Protein AF-A0A3C0DLT0-F1 (afdb_monomer_lite)

Secondary structure (DSSP, 8-state):
-TTTTTTT-HHHHHHS-SEEEEEESSHHHHHHHHHHHHHHHHHTT---S-TTSTT-EEEEEESTT----GGGS-TTSEEEEEEEHHHHHHHHTT--TTS-TTTHHHHHHHHHSSEEEEE--GGG-THHHHHHHHHHHHHHHH--SS-EEEEE--SS--GGGG--SS-PPPPGGG-----TTTTSTHHHHHHT----------PPP-SSGGGHHHHHHHHHHHHHHHPPTTS------S-HHHHHHHHHHHHHHHHTTS--S------TTS-HHHHHHHHHHHT-

Structure (mmCIF, N/CA/C/O backbone):
data_AF-A0A3C0DLT0-F1
#
_entry.id   AF-A0A3C0DLT0-F1
#
loop_
_atom_site.group_PDB
_atom_site.id
_atom_site.type_symbol
_atom_site.label_atom_id
_atom_site.label_alt_id
_atom_site.label_comp_id
_atom_site.label_asym_id
_atom_site.label_entity_id
_atom_site.label_seq_id
_atom_site.pdbx_PDB_ins_code
_atom_site.Cartn_x
_atom_site.Cartn_y
_atom_site.Cartn_z
_atom_site.occupancy
_atom_site.B_iso_or_equiv
_atom_site.auth_seq_id
_atom_site.auth_comp_id
_atom_site.auth_asym_id
_atom_site.auth_atom_id
_atom_site.pdbx_PDB_model_num
ATOM 1 N N . MET A 1 1 ? 12.362 -11.156 -7.043 1.00 73.69 1 MET A N 1
ATOM 2 C CA . MET A 1 1 ? 13.631 -11.816 -6.658 1.00 73.69 1 MET A CA 1
ATOM 3 C C . MET A 1 1 ? 13.864 -13.114 -7.420 1.00 73.69 1 MET A C 1
ATOM 5 O O . MET A 1 1 ? 14.771 -13.117 -8.230 1.00 73.69 1 MET A O 1
ATOM 9 N N . TRP A 1 2 ? 13.037 -14.162 -7.277 1.00 82.56 2 TRP A N 1
ATOM 10 C CA . TRP A 1 2 ? 13.236 -15.456 -7.970 1.00 82.56 2 TRP A CA 1
ATOM 11 C C . TRP A 1 2 ? 13.549 -15.344 -9.475 1.00 82.56 2 TRP A C 1
ATOM 13 O O . TRP A 1 2 ? 14.572 -15.839 -9.941 1.00 82.56 2 TRP A O 1
ATOM 23 N N . ARG A 1 3 ? 12.723 -14.594 -10.221 1.00 86.81 3 ARG A N 1
ATOM 24 C CA . ARG A 1 3 ? 12.935 -14.322 -11.656 1.00 86.81 3 ARG A CA 1
ATOM 25 C C . ARG A 1 3 ? 14.253 -13.600 -11.961 1.00 86.81 3 ARG A C 1
ATOM 27 O O . ARG A 1 3 ? 14.847 -13.840 -13.003 1.00 86.81 3 ARG A O 1
ATOM 34 N N . ARG A 1 4 ? 14.706 -12.724 -11.059 1.00 84.50 4 ARG A N 1
ATOM 35 C CA . ARG A 1 4 ? 15.903 -11.890 -11.233 1.00 84.50 4 ARG A CA 1
ATOM 36 C C . ARG A 1 4 ? 17.192 -12.601 -10.820 1.00 84.50 4 ARG A C 1
ATOM 38 O O . ARG A 1 4 ? 18.228 -12.352 -11.414 1.00 84.50 4 ARG A O 1
ATOM 45 N N . MET A 1 5 ? 17.121 -13.527 -9.868 1.00 79.94 5 MET A N 1
ATOM 46 C CA . MET A 1 5 ? 18.271 -14.308 -9.394 1.00 79.94 5 MET A CA 1
ATOM 47 C C . MET A 1 5 ? 18.535 -15.568 -10.238 1.00 79.94 5 MET A C 1
ATOM 49 O O . MET A 1 5 ? 19.303 -16.430 -9.831 1.00 79.94 5 MET A O 1
ATOM 53 N N . GLY A 1 6 ? 17.890 -15.701 -11.403 1.00 74.44 6 GLY A N 1
ATOM 54 C CA . GLY A 1 6 ? 18.128 -16.808 -12.336 1.00 74.44 6 GLY A CA 1
ATOM 55 C C . GLY A 1 6 ? 17.309 -18.076 -12.074 1.00 74.44 6 GLY A C 1
ATOM 56 O O . GLY A 1 6 ? 17.465 -19.052 -12.801 1.00 74.44 6 GLY A O 1
ATOM 57 N N . GLY A 1 7 ? 16.373 -18.063 -11.118 1.00 81.62 7 GLY A N 1
ATOM 58 C CA . GLY A 1 7 ? 15.537 -19.227 -10.789 1.00 81.62 7 GLY A CA 1
ATOM 59 C C . GLY A 1 7 ? 14.576 -19.681 -11.902 1.00 81.62 7 GLY A C 1
ATOM 60 O O . GLY A 1 7 ? 13.948 -20.728 -11.794 1.00 81.62 7 GLY A O 1
ATOM 61 N N . MET A 1 8 ? 14.453 -18.908 -12.985 1.00 84.69 8 MET A N 1
ATOM 62 C CA . MET A 1 8 ? 13.647 -19.246 -14.169 1.00 84.69 8 MET A CA 1
ATOM 63 C C . MET A 1 8 ? 14.458 -19.218 -15.476 1.00 84.69 8 MET A C 1
ATOM 65 O O . MET A 1 8 ? 13.883 -19.098 -16.555 1.00 84.69 8 MET A O 1
ATOM 69 N N . GLY A 1 9 ? 15.789 -19.301 -15.386 1.00 87.50 9 GLY A N 1
ATOM 70 C CA . GLY A 1 9 ? 16.690 -19.243 -16.539 1.00 87.50 9 GLY A CA 1
ATOM 71 C C . GLY A 1 9 ? 17.090 -17.823 -16.962 1.00 87.50 9 GLY A C 1
ATOM 72 O O . GLY A 1 9 ? 16.520 -16.819 -16.524 1.00 87.50 9 GLY A O 1
ATOM 73 N N . SER A 1 10 ? 18.105 -17.746 -17.827 1.00 86.38 10 SER A N 1
ATOM 74 C CA . SER A 1 10 ? 18.763 -16.497 -18.236 1.00 86.38 10 SER A CA 1
ATOM 75 C C . SER A 1 10 ? 17.863 -15.567 -19.055 1.00 86.38 10 SER A C 1
ATOM 77 O O . SER A 1 10 ? 17.928 -14.351 -18.891 1.00 86.38 10 SER A O 1
ATOM 79 N N . GLU A 1 11 ? 16.978 -16.111 -19.893 1.00 88.81 11 GLU A N 1
ATOM 80 C CA . GLU A 1 11 ? 16.061 -15.307 -20.709 1.00 88.81 11 GLU A CA 1
ATOM 81 C C . GLU A 1 11 ? 15.066 -14.524 -19.838 1.00 88.81 11 GLU A C 1
ATOM 83 O O . GLU A 1 11 ? 14.885 -13.315 -20.005 1.00 88.81 11 GLU A O 1
ATOM 88 N N . VAL A 1 12 ? 14.447 -15.191 -18.856 1.00 88.88 12 VAL A N 1
ATOM 89 C CA . VAL A 1 12 ? 13.510 -14.548 -17.923 1.00 88.88 12 VAL A CA 1
ATOM 90 C C . VAL A 1 12 ? 14.236 -13.517 -17.066 1.00 88.88 12 VAL A C 1
ATOM 92 O O . VAL A 1 12 ? 13.691 -12.440 -16.816 1.00 88.88 12 VAL A O 1
ATOM 95 N N . GLN A 1 13 ? 15.468 -13.810 -16.651 1.00 85.81 13 GLN A N 1
ATOM 96 C CA . GLN A 1 13 ? 16.301 -12.886 -15.889 1.00 85.81 13 GLN A CA 1
ATOM 97 C C . GLN A 1 13 ? 16.605 -11.599 -16.669 1.00 85.81 13 GLN A C 1
ATOM 99 O O . GLN A 1 13 ? 16.468 -10.512 -16.108 1.00 85.81 13 GLN A O 1
ATOM 104 N N . GLN A 1 14 ? 16.954 -11.705 -17.955 1.00 85.12 14 GLN A N 1
ATOM 105 C CA . GLN A 1 14 ? 17.223 -10.551 -18.822 1.00 85.12 14 GLN A CA 1
ATOM 106 C C . GLN A 1 14 ? 15.974 -9.702 -19.088 1.00 85.12 14 GLN A C 1
ATOM 108 O O . GLN A 1 14 ? 16.075 -8.481 -19.164 1.00 85.12 14 GLN A O 1
ATOM 113 N N . LYS A 1 15 ? 14.793 -10.328 -19.194 1.00 88.38 15 LYS A N 1
ATOM 114 C CA . LYS A 1 15 ? 13.509 -9.619 -19.361 1.00 88.38 15 LYS A CA 1
ATOM 115 C C . LYS A 1 15 ? 12.960 -9.032 -18.058 1.00 88.38 15 LYS A C 1
ATOM 117 O O . LYS A 1 15 ? 12.036 -8.221 -18.101 1.00 88.38 15 LYS A O 1
ATOM 122 N N . THR A 1 16 ? 13.468 -9.470 -16.905 1.00 91.69 16 THR A N 1
ATOM 123 C CA . THR A 1 16 ? 13.012 -8.994 -15.596 1.00 91.69 16 THR A CA 1
ATOM 124 C C . THR A 1 16 ? 13.655 -7.641 -15.292 1.00 91.69 16 THR A C 1
ATOM 126 O O . THR A 1 16 ? 14.887 -7.580 -15.240 1.00 91.69 16 THR A O 1
ATOM 129 N N . PRO A 1 17 ? 12.854 -6.584 -15.057 1.00 93.88 17 PRO A N 1
ATOM 130 C CA . PRO A 1 17 ? 13.383 -5.255 -14.778 1.00 93.88 17 PRO A CA 1
ATOM 131 C C . PRO A 1 17 ? 14.295 -5.202 -13.548 1.00 93.88 17 PRO A C 1
ATOM 133 O O . PRO A 1 17 ? 14.071 -5.937 -12.581 1.00 93.88 17 PRO A O 1
ATOM 136 N N . ARG A 1 18 ? 15.285 -4.300 -13.559 1.00 91.50 18 ARG A N 1
ATOM 137 C CA . ARG A 1 18 ? 16.210 -4.081 -12.423 1.00 91.50 18 ARG A CA 1
ATOM 138 C C . ARG A 1 18 ? 15.521 -3.514 -11.190 1.00 91.50 18 ARG A C 1
ATOM 140 O O . ARG A 1 18 ? 15.919 -3.809 -10.065 1.00 91.50 18 ARG A O 1
ATOM 147 N N . ARG A 1 19 ? 14.504 -2.673 -11.394 1.00 93.81 19 ARG A N 1
ATOM 148 C CA . ARG A 1 19 ? 13.814 -1.971 -10.307 1.00 93.81 19 ARG A CA 1
ATOM 149 C C . ARG A 1 19 ? 12.432 -2.540 -10.073 1.00 93.81 19 ARG A C 1
ATOM 151 O O . ARG A 1 19 ? 11.621 -2.577 -10.990 1.00 93.81 19 ARG A O 1
ATOM 158 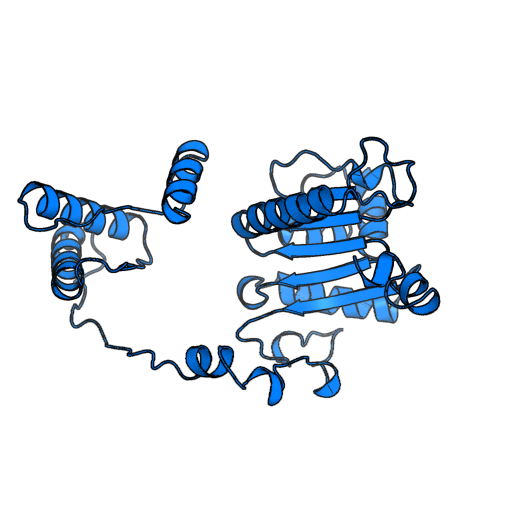N N . LEU A 1 20 ? 12.140 -2.909 -8.835 1.00 96.25 20 LEU A N 1
ATOM 159 C CA . LEU A 1 20 ? 10.791 -3.214 -8.376 1.00 96.25 20 LEU A CA 1
ATOM 160 C C . LEU A 1 20 ? 10.287 -2.050 -7.526 1.00 96.25 20 LEU A C 1
ATOM 162 O O . LEU A 1 20 ? 10.826 -1.795 -6.454 1.00 96.25 20 LEU A O 1
ATOM 166 N N . ILE A 1 21 ? 9.271 -1.343 -8.005 1.00 97.25 21 ILE A N 1
ATOM 167 C CA . ILE A 1 21 ? 8.734 -0.140 -7.371 1.00 97.25 21 ILE A CA 1
ATOM 168 C C . ILE A 1 21 ? 7.375 -0.470 -6.756 1.00 97.25 21 ILE A C 1
ATOM 170 O O . ILE A 1 21 ? 6.409 -0.677 -7.481 1.00 97.25 21 ILE A O 1
ATOM 174 N N . TYR A 1 22 ? 7.288 -0.491 -5.428 1.00 97.50 22 TYR A N 1
ATOM 175 C CA . TYR A 1 22 ? 6.038 -0.615 -4.680 1.00 97.50 22 TYR A CA 1
ATOM 176 C C . TYR A 1 22 ? 5.480 0.763 -4.335 1.00 97.50 22 TYR A C 1
ATOM 178 O O . TYR A 1 22 ? 6.033 1.492 -3.509 1.00 97.50 22 TYR A O 1
ATOM 186 N N . CYS A 1 23 ? 4.358 1.096 -4.961 1.00 97.69 23 CYS A N 1
ATOM 187 C CA . CYS A 1 23 ? 3.607 2.318 -4.744 1.00 97.69 23 CYS A CA 1
ATOM 188 C C . CYS A 1 23 ? 2.409 2.038 -3.837 1.00 97.69 23 CYS A C 1
ATOM 190 O O . CYS A 1 23 ? 1.508 1.282 -4.200 1.00 97.69 23 CYS A O 1
ATOM 192 N N . LEU A 1 24 ? 2.414 2.647 -2.650 1.00 96.62 24 LEU A N 1
ATOM 193 C CA . LEU A 1 24 ? 1.451 2.369 -1.587 1.00 96.62 24 LEU A CA 1
ATOM 194 C C . LEU A 1 24 ? 0.686 3.641 -1.191 1.00 96.62 24 LEU A C 1
ATOM 196 O O . LEU A 1 24 ? 1.258 4.738 -1.183 1.00 96.62 24 LEU A O 1
ATOM 200 N N . PRO A 1 25 ? -0.604 3.537 -0.825 1.00 92.94 25 PRO A N 1
ATOM 201 C CA . PRO A 1 25 ? -1.427 4.716 -0.560 1.00 92.94 25 PRO A CA 1
ATOM 202 C C . PRO A 1 25 ? -1.124 5.345 0.804 1.00 92.94 25 PRO A C 1
ATOM 204 O O . PRO A 1 25 ? -1.437 6.511 1.037 1.00 92.94 25 PRO A O 1
ATOM 207 N N . MET A 1 26 ? -0.535 4.579 1.730 1.00 90.50 26 MET A N 1
ATOM 208 C CA . MET A 1 26 ? -0.367 4.975 3.127 1.00 90.50 26 MET A CA 1
ATOM 209 C C . MET A 1 26 ? 1.029 4.654 3.652 1.00 90.50 26 MET A C 1
ATOM 211 O O . MET A 1 26 ? 1.578 3.585 3.397 1.00 90.50 26 MET A O 1
ATOM 215 N N . ARG A 1 27 ? 1.561 5.555 4.486 1.00 88.94 27 ARG A N 1
ATOM 216 C CA . ARG A 1 27 ? 2.872 5.406 5.138 1.00 88.94 27 ARG A CA 1
ATOM 217 C C . ARG A 1 27 ? 3.019 4.098 5.923 1.00 88.94 27 ARG A C 1
ATOM 219 O O . ARG A 1 27 ? 4.067 3.474 5.855 1.00 88.94 27 ARG A O 1
ATOM 226 N N . THR A 1 28 ? 1.979 3.676 6.636 1.00 86.94 28 THR A N 1
ATOM 227 C CA . THR A 1 28 ? 2.016 2.446 7.443 1.00 86.94 28 THR A CA 1
ATOM 228 C C . THR A 1 28 ? 2.234 1.202 6.586 1.00 86.94 28 THR A C 1
ATOM 230 O O . THR A 1 28 ? 2.986 0.319 6.981 1.00 86.94 28 THR A O 1
ATOM 233 N N . LEU A 1 29 ? 1.636 1.156 5.390 1.00 91.31 29 LEU A N 1
ATOM 234 C CA . LEU A 1 29 ? 1.855 0.061 4.445 1.00 91.31 29 LEU A CA 1
ATOM 235 C C . LEU A 1 29 ? 3.283 0.083 3.901 1.00 91.31 29 LEU A C 1
ATOM 237 O O . LEU A 1 29 ? 3.884 -0.975 3.740 1.00 91.31 29 LEU A O 1
ATOM 241 N N . VAL A 1 30 ? 3.850 1.271 3.656 1.00 93.44 30 VAL A N 1
ATOM 242 C CA . VAL A 1 30 ? 5.251 1.401 3.228 1.00 93.44 30 VAL A CA 1
ATOM 243 C C . VAL A 1 30 ? 6.195 0.853 4.292 1.00 93.44 30 VAL A C 1
ATOM 245 O O . VAL A 1 30 ? 7.057 0.042 3.970 1.00 93.44 30 VAL A O 1
ATOM 248 N N . GLU A 1 31 ? 6.016 1.254 5.552 1.00 91.00 31 GLU A N 1
ATOM 249 C CA . GLU A 1 31 ? 6.835 0.776 6.674 1.00 91.00 31 GLU A CA 1
ATOM 250 C C . GLU A 1 31 ? 6.737 -0.749 6.822 1.00 91.00 31 GLU A C 1
ATOM 252 O O . GLU A 1 31 ? 7.761 -1.425 6.869 1.00 91.00 31 GLU A O 1
ATOM 257 N N . GLN A 1 32 ? 5.521 -1.303 6.801 1.00 90.94 32 GLN A N 1
ATOM 258 C CA . GLN A 1 32 ? 5.297 -2.747 6.896 1.00 90.94 32 GLN A CA 1
ATOM 259 C C . GLN A 1 32 ? 5.923 -3.515 5.723 1.00 90.94 32 GLN A C 1
ATOM 261 O O . GLN A 1 32 ? 6.605 -4.520 5.927 1.00 90.94 32 GLN A O 1
ATOM 266 N N . THR A 1 33 ? 5.720 -3.039 4.491 1.00 94.94 33 THR A N 1
ATOM 267 C CA . THR A 1 33 ? 6.273 -3.677 3.288 1.00 94.94 33 THR A CA 1
ATOM 268 C C . THR A 1 33 ? 7.796 -3.628 3.313 1.00 94.94 33 THR A C 1
ATOM 270 O O . THR A 1 33 ? 8.441 -4.633 3.025 1.00 94.94 33 THR A O 1
ATOM 273 N N . TYR A 1 34 ? 8.382 -2.501 3.727 1.00 93.88 34 TYR A N 1
ATOM 274 C CA . TYR A 1 34 ? 9.826 -2.373 3.890 1.00 93.88 34 TYR A CA 1
ATOM 275 C C . TYR A 1 34 ? 10.375 -3.358 4.918 1.00 93.88 34 TYR A C 1
ATOM 277 O O . TYR A 1 34 ? 11.312 -4.084 4.599 1.00 93.88 34 TYR A O 1
ATOM 285 N N . SER A 1 35 ? 9.785 -3.433 6.115 1.00 92.56 35 SER A N 1
ATOM 286 C CA . SER A 1 35 ? 10.228 -4.369 7.155 1.00 92.56 35 SER A CA 1
ATOM 287 C C . SER A 1 35 ? 10.169 -5.824 6.683 1.00 92.56 35 SER A C 1
ATOM 289 O O . SER A 1 35 ? 11.125 -6.570 6.889 1.00 92.56 35 SER A O 1
ATOM 291 N N . ASN A 1 36 ? 9.101 -6.215 5.981 1.00 94.94 36 ASN A N 1
ATOM 292 C CA . ASN A 1 36 ? 8.975 -7.561 5.420 1.00 94.94 36 ASN A CA 1
ATOM 293 C C . ASN A 1 36 ? 10.039 -7.839 4.351 1.00 94.94 36 ASN A C 1
ATOM 295 O O . ASN A 1 36 ? 10.709 -8.868 4.397 1.00 94.94 36 ASN A O 1
ATOM 299 N N . VAL A 1 37 ? 10.229 -6.919 3.400 1.00 94.00 37 VAL A N 1
ATOM 300 C CA . VAL A 1 37 ? 11.226 -7.086 2.334 1.00 94.00 37 VAL A CA 1
ATOM 301 C C . VAL A 1 37 ? 12.642 -7.103 2.905 1.00 94.00 37 VAL A C 1
ATOM 303 O O . VAL A 1 37 ? 13.443 -7.935 2.489 1.00 94.00 37 VAL A O 1
ATOM 306 N N . GLN A 1 38 ? 12.948 -6.245 3.878 1.00 92.94 38 GLN A N 1
ATOM 307 C CA . GLN A 1 38 ? 14.233 -6.244 4.573 1.00 92.94 38 GLN A CA 1
ATOM 308 C C . GLN A 1 38 ? 14.496 -7.595 5.241 1.00 92.94 38 GLN A C 1
ATOM 310 O O . GLN A 1 38 ? 15.555 -8.179 5.026 1.00 92.94 38 GLN A O 1
ATOM 315 N N . TYR A 1 39 ? 13.516 -8.125 5.977 1.00 93.62 39 TYR A N 1
ATOM 316 C CA . TYR A 1 39 ? 13.606 -9.449 6.588 1.00 93.62 39 TYR A CA 1
ATOM 317 C C . TYR A 1 39 ? 13.874 -10.548 5.544 1.00 93.62 39 TYR A C 1
ATOM 319 O O . TYR A 1 39 ? 14.753 -11.390 5.734 1.00 93.62 39 TYR A O 1
ATOM 327 N N . TYR A 1 40 ? 13.185 -10.517 4.398 1.00 92.12 40 TYR A N 1
ATOM 328 C CA . TYR A 1 40 ? 13.417 -11.484 3.321 1.00 92.12 40 TYR A CA 1
ATOM 329 C C . TYR A 1 40 ? 14.814 -11.361 2.709 1.00 92.12 40 TYR A C 1
ATOM 331 O O . TYR A 1 40 ? 15.478 -12.374 2.501 1.00 92.12 40 TYR A O 1
ATOM 339 N N . LEU A 1 41 ? 15.279 -10.142 2.433 1.00 90.62 41 LEU A N 1
ATOM 340 C CA . LEU A 1 41 ? 16.605 -9.916 1.860 1.00 90.62 41 LEU A CA 1
ATOM 341 C C . LEU A 1 41 ? 17.722 -10.352 2.812 1.00 90.62 41 LEU A C 1
ATOM 343 O O . LEU A 1 41 ? 18.705 -10.935 2.357 1.00 90.62 41 LEU A O 1
ATOM 347 N N . GLN A 1 42 ? 17.563 -10.118 4.117 1.00 90.06 42 GLN A N 1
ATOM 348 C CA . GLN A 1 42 ? 18.509 -10.569 5.139 1.00 90.06 42 GLN A CA 1
ATOM 349 C C . GLN A 1 42 ? 18.572 -12.096 5.208 1.00 90.06 42 GLN A C 1
ATOM 351 O O . GLN A 1 42 ? 19.659 -12.665 5.128 1.00 90.06 42 GLN A O 1
ATOM 356 N N . ASN A 1 43 ? 17.421 -12.770 5.256 1.00 90.31 43 ASN A N 1
ATOM 357 C CA . ASN A 1 43 ? 17.368 -14.235 5.282 1.00 90.31 43 ASN A CA 1
ATOM 358 C C . ASN A 1 43 ? 17.943 -14.882 4.015 1.00 90.31 43 ASN A C 1
ATOM 360 O O . ASN A 1 43 ? 18.458 -15.995 4.069 1.00 90.31 43 ASN A O 1
ATOM 364 N N . LEU A 1 44 ? 17.864 -14.189 2.878 1.00 87.62 44 LEU A N 1
ATOM 365 C CA . LEU A 1 44 ? 18.437 -14.637 1.610 1.00 87.62 44 LEU A CA 1
ATOM 366 C C . LEU A 1 44 ? 19.894 -14.186 1.406 1.00 87.62 44 LEU A C 1
ATOM 368 O O . LEU A 1 44 ? 20.480 -14.522 0.382 1.00 87.62 44 LEU A O 1
ATOM 372 N N . SER A 1 45 ? 20.485 -13.445 2.352 1.00 86.12 45 SER A N 1
ATOM 373 C CA . SER A 1 45 ? 21.835 -12.862 2.240 1.00 86.12 45 SER A CA 1
ATOM 374 C C . SER A 1 45 ? 22.033 -11.962 1.006 1.00 86.12 45 SER A C 1
ATOM 376 O O . SER A 1 45 ? 23.116 -11.911 0.433 1.00 86.12 45 SER A O 1
ATOM 378 N N . LEU A 1 46 ? 20.985 -11.232 0.598 1.00 83.25 46 LEU A N 1
ATOM 379 C CA . LEU A 1 46 ? 20.980 -10.342 -0.580 1.00 83.25 46 LEU A CA 1
ATOM 380 C C . LEU A 1 46 ? 21.201 -8.857 -0.235 1.00 83.25 46 LEU A C 1
ATOM 382 O O . LEU A 1 46 ? 21.217 -8.002 -1.118 1.00 83.25 46 LEU A O 1
ATOM 386 N N . GLN A 1 47 ? 21.379 -8.544 1.050 1.00 74.56 47 GLN A N 1
ATOM 387 C CA . GLN A 1 47 ? 21.831 -7.242 1.548 1.00 74.56 47 GLN A CA 1
ATOM 388 C C . GLN A 1 47 ? 23.262 -7.374 2.071 1.00 74.56 47 GLN A C 1
ATOM 390 O O . GLN A 1 47 ? 23.501 -7.404 3.278 1.00 74.56 47 GLN A O 1
ATOM 395 N N . SER A 1 48 ? 24.227 -7.507 1.164 1.00 65.12 48 SER A N 1
ATOM 396 C CA . SER A 1 48 ? 25.636 -7.386 1.532 1.00 65.12 48 SER A CA 1
ATOM 397 C C . SER A 1 48 ? 25.967 -5.945 1.941 1.00 65.12 48 SER A C 1
ATOM 399 O O . SER A 1 48 ? 25.313 -4.987 1.528 1.00 65.12 48 SER A O 1
ATOM 401 N N . ALA A 1 49 ? 27.020 -5.778 2.744 1.00 60.06 49 ALA A N 1
ATOM 402 C CA . ALA A 1 49 ? 27.512 -4.460 3.152 1.00 60.06 49 ALA A CA 1
ATOM 403 C C . ALA A 1 49 ? 28.151 -3.657 2.000 1.00 60.06 49 ALA A C 1
ATOM 405 O O . ALA A 1 49 ? 28.413 -2.469 2.166 1.00 60.06 49 ALA A O 1
ATOM 406 N N . ASN A 1 50 ? 28.424 -4.295 0.855 1.00 68.38 50 ASN A N 1
ATOM 407 C CA . ASN A 1 50 ? 29.037 -3.652 -0.300 1.00 68.38 50 ASN A CA 1
ATOM 408 C C . ASN A 1 50 ? 28.097 -3.733 -1.523 1.00 68.38 50 ASN A C 1
ATOM 410 O O . ASN A 1 50 ? 27.894 -4.845 -2.027 1.00 68.38 50 ASN A O 1
ATOM 414 N N . PRO A 1 51 ? 27.577 -2.587 -2.012 1.00 70.75 51 PRO A N 1
ATOM 415 C CA . PRO A 1 51 ? 26.773 -2.500 -3.233 1.00 70.75 51 PRO A CA 1
ATOM 416 C C . PRO A 1 51 ? 27.427 -3.107 -4.480 1.00 70.75 51 PRO A C 1
ATOM 418 O O . PRO A 1 51 ? 26.718 -3.535 -5.385 1.00 70.75 51 PRO A O 1
ATOM 421 N N . ASP A 1 52 ? 28.760 -3.197 -4.509 1.00 71.44 52 ASP A N 1
ATOM 422 C CA . ASP A 1 52 ? 29.523 -3.742 -5.637 1.00 71.44 52 ASP A CA 1
ATOM 423 C C . ASP A 1 52 ? 29.545 -5.282 -5.672 1.00 71.44 52 ASP A C 1
ATOM 425 O O . ASP A 1 52 ? 30.085 -5.885 -6.603 1.00 71.44 52 ASP A O 1
ATOM 429 N N . GLN A 1 53 ? 29.000 -5.961 -4.654 1.00 73.06 53 GLN A N 1
ATOM 430 C CA . GLN A 1 53 ? 28.972 -7.423 -4.640 1.00 73.06 53 GLN A CA 1
ATOM 431 C C . GLN A 1 53 ? 27.900 -7.989 -5.587 1.00 73.06 53 GLN A C 1
ATOM 433 O O . GLN A 1 53 ? 26.749 -7.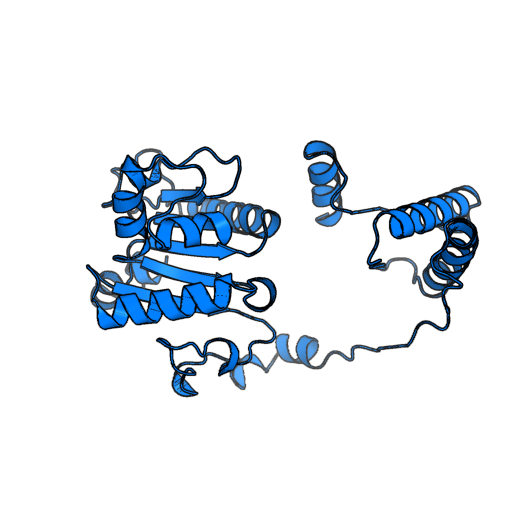543 -5.563 1.00 73.06 53 GLN A O 1
ATOM 438 N N . PRO A 1 54 ? 28.228 -9.037 -6.371 1.00 70.62 54 PRO A N 1
ATOM 439 C CA . PRO A 1 54 ? 27.250 -9.722 -7.206 1.00 70.62 54 PRO A CA 1
ATOM 440 C C . PRO A 1 54 ? 26.051 -10.218 -6.391 1.00 70.62 54 PRO A C 1
ATOM 442 O O . PRO A 1 54 ? 26.214 -10.926 -5.399 1.00 70.62 54 PRO A O 1
ATOM 445 N N . GLY A 1 55 ? 24.843 -9.872 -6.836 1.00 75.88 55 GLY A N 1
ATOM 446 C CA . GLY A 1 55 ? 23.597 -10.265 -6.172 1.00 75.88 55 GLY A CA 1
ATOM 447 C C . GLY A 1 55 ? 23.111 -9.302 -5.085 1.00 75.88 55 GLY A C 1
ATOM 448 O O . GLY A 1 55 ? 22.067 -9.571 -4.493 1.00 75.88 55 GLY A O 1
ATOM 449 N N . TYR A 1 56 ? 23.811 -8.186 -4.846 1.00 84.12 56 TYR A N 1
ATOM 450 C CA . TYR A 1 56 ? 23.302 -7.103 -4.006 1.00 84.12 56 TYR A CA 1
ATOM 451 C C . TYR A 1 56 ? 21.983 -6.547 -4.560 1.00 84.12 56 TYR A C 1
ATOM 453 O O . TYR A 1 56 ? 21.871 -6.240 -5.750 1.00 84.12 56 TYR A O 1
ATOM 461 N N . ILE A 1 57 ? 20.991 -6.390 -3.680 1.00 88.81 57 ILE A N 1
ATOM 462 C CA . ILE A 1 57 ? 19.726 -5.723 -3.989 1.00 88.81 57 ILE A CA 1
ATOM 463 C C . ILE A 1 57 ? 19.562 -4.526 -3.056 1.00 88.81 57 ILE A C 1
ATOM 465 O O . ILE A 1 57 ? 19.368 -4.678 -1.845 1.00 88.81 57 ILE A O 1
ATOM 469 N N . GLY A 1 58 ? 19.578 -3.328 -3.638 1.00 89.38 58 GLY A N 1
ATOM 470 C CA . GLY A 1 58 ? 19.286 -2.099 -2.915 1.00 89.38 58 GLY A CA 1
ATOM 471 C C . GLY A 1 58 ? 17.845 -2.104 -2.411 1.00 89.38 58 GLY A C 1
ATOM 472 O O . GLY A 1 58 ? 16.924 -2.445 -3.149 1.00 89.38 58 GLY A O 1
ATOM 473 N N . LEU A 1 59 ? 17.627 -1.715 -1.158 1.00 91.06 59 LEU A N 1
ATOM 474 C CA . LEU A 1 59 ? 16.288 -1.531 -0.604 1.00 91.06 59 LEU A CA 1
ATOM 475 C C . LEU A 1 59 ? 16.157 -0.098 -0.104 1.00 91.06 59 LEU A C 1
ATOM 477 O O . LEU A 1 59 ? 16.816 0.282 0.865 1.00 91.06 59 LEU A O 1
ATOM 481 N N . CYS A 1 60 ? 15.295 0.688 -0.740 1.00 90.56 60 CYS A N 1
ATOM 482 C CA . CYS A 1 60 ? 15.093 2.082 -0.372 1.00 90.56 60 CYS A CA 1
ATOM 483 C C . CYS A 1 60 ? 13.624 2.416 -0.137 1.00 90.56 60 CYS A C 1
ATOM 485 O O . CYS A 1 60 ? 12.704 1.754 -0.630 1.00 90.56 60 CYS A O 1
ATOM 487 N N . THR A 1 61 ? 13.434 3.488 0.628 1.00 92.81 61 THR A N 1
ATOM 488 C CA . THR A 1 61 ? 12.118 3.958 1.029 1.00 92.81 61 THR A CA 1
ATOM 489 C C . THR A 1 61 ? 11.933 5.409 0.633 1.00 92.81 61 THR A C 1
ATOM 491 O O . THR A 1 61 ? 12.669 6.279 1.098 1.00 92.81 61 THR A O 1
ATOM 494 N N . ILE A 1 62 ? 10.908 5.682 -0.173 1.00 89.75 62 ILE A N 1
ATOM 495 C CA . ILE A 1 62 ? 10.595 7.024 -0.664 1.00 89.75 62 ILE A CA 1
ATOM 496 C C . ILE A 1 62 ? 9.262 7.483 -0.070 1.00 89.75 62 ILE A C 1
ATOM 498 O O . ILE A 1 62 ? 8.186 7.277 -0.634 1.00 89.75 62 ILE A O 1
ATOM 502 N N . MET A 1 63 ? 9.323 8.122 1.095 1.00 84.38 63 MET A N 1
ATOM 503 C CA . MET A 1 63 ? 8.167 8.724 1.754 1.00 84.38 63 MET A CA 1
ATOM 504 C C . MET A 1 63 ? 8.535 10.072 2.388 1.00 84.38 63 MET A C 1
ATOM 506 O O . MET A 1 63 ? 9.704 10.380 2.600 1.00 84.38 63 MET A O 1
ATOM 510 N N . GLY A 1 64 ? 7.541 10.895 2.728 1.00 78.56 64 GLY A N 1
ATOM 511 C CA . GLY A 1 64 ? 7.805 12.149 3.441 1.00 78.56 64 GLY A CA 1
ATOM 512 C C . GLY A 1 64 ? 8.574 11.903 4.749 1.00 78.56 64 GLY A C 1
ATOM 513 O O . GLY A 1 64 ? 8.134 11.109 5.585 1.00 78.56 64 GLY A O 1
ATOM 514 N N . GLY A 1 65 ? 9.715 12.579 4.914 1.00 73.06 65 GLY A N 1
ATOM 515 C CA . GLY A 1 65 ? 10.577 12.465 6.095 1.00 73.06 65 GLY A CA 1
ATOM 516 C C . GLY A 1 65 ? 11.511 11.247 6.124 1.00 73.06 65 GLY A C 1
ATOM 517 O O . GLY A 1 65 ? 12.093 10.990 7.175 1.00 73.06 65 GLY A O 1
ATOM 518 N N . SER A 1 66 ? 11.648 10.484 5.030 1.00 69.44 66 SER A N 1
ATOM 519 C CA . SER A 1 66 ? 12.735 9.505 4.861 1.00 69.44 66 SER A CA 1
ATOM 520 C C . SER A 1 66 ? 13.894 10.113 4.061 1.00 69.44 66 SER A C 1
ATOM 522 O O . SER A 1 66 ? 13.662 10.892 3.142 1.00 69.44 66 SER A O 1
ATOM 524 N N . ASN A 1 67 ? 15.136 9.762 4.417 1.00 54.88 67 ASN A N 1
ATOM 525 C CA . ASN A 1 67 ? 16.347 10.426 3.907 1.00 54.88 67 ASN A CA 1
ATOM 526 C C . ASN A 1 67 ? 17.222 9.574 2.967 1.00 54.88 67 ASN A C 1
ATOM 528 O O . ASN A 1 67 ? 18.308 10.023 2.621 1.00 54.88 67 ASN A O 1
ATOM 532 N N . SER A 1 68 ? 16.812 8.373 2.548 1.00 61.09 68 SER A N 1
ATOM 533 C CA . SER A 1 68 ? 17.676 7.508 1.726 1.00 61.09 68 SER A CA 1
ATOM 534 C C . SER A 1 68 ? 17.289 7.508 0.245 1.00 61.09 68 SER A C 1
ATOM 536 O O . SER A 1 68 ? 16.638 6.590 -0.256 1.00 61.09 68 SER A O 1
ATOM 538 N N . ASP A 1 69 ? 17.756 8.526 -0.480 1.00 65.00 69 ASP A N 1
ATOM 539 C CA . ASP A 1 69 ? 17.809 8.500 -1.949 1.00 65.00 69 ASP A CA 1
ATOM 540 C C . ASP A 1 69 ? 19.097 7.814 -2.469 1.00 65.00 69 ASP A C 1
ATOM 542 O O . ASP A 1 69 ? 19.404 7.902 -3.650 1.00 65.00 69 ASP A O 1
ATOM 546 N N . ASP A 1 70 ? 19.834 7.073 -1.629 1.00 71.94 70 ASP A N 1
ATOM 547 C CA . ASP A 1 70 ? 21.113 6.412 -1.974 1.00 71.94 70 ASP A CA 1
ATOM 548 C C . ASP A 1 70 ? 21.018 5.465 -3.182 1.00 71.94 70 ASP A C 1
ATOM 550 O O . ASP A 1 70 ? 21.999 5.231 -3.884 1.00 71.94 70 ASP A O 1
ATOM 554 N N . TRP A 1 71 ? 19.818 4.968 -3.486 1.00 79.12 71 TRP A N 1
ATOM 555 C CA . TRP A 1 71 ? 19.532 4.162 -4.677 1.00 79.12 71 TRP A CA 1
ATOM 556 C C . TRP A 1 71 ? 19.823 4.898 -6.002 1.00 79.12 71 TRP A C 1
ATOM 558 O O . TRP A 1 71 ? 20.025 4.260 -7.032 1.00 79.12 71 TRP A O 1
ATOM 568 N N . VAL A 1 72 ? 19.859 6.234 -5.980 1.00 85.00 72 VAL A N 1
ATOM 569 C CA . VAL A 1 72 ? 20.250 7.104 -7.103 1.00 85.00 72 VAL A CA 1
ATOM 570 C C . VAL A 1 72 ? 21.734 6.956 -7.433 1.00 85.00 72 VAL A C 1
ATOM 572 O O . VAL A 1 72 ? 22.111 7.118 -8.590 1.00 85.00 72 VAL A O 1
ATOM 575 N N . LEU A 1 73 ? 22.573 6.642 -6.443 1.00 84.88 73 LEU A N 1
ATOM 576 C CA . LEU A 1 73 ? 24.027 6.573 -6.609 1.00 84.88 73 LEU A CA 1
ATOM 577 C C . LEU A 1 73 ? 24.479 5.335 -7.394 1.00 84.88 73 LEU A C 1
ATOM 579 O O . LEU A 1 73 ? 25.555 5.368 -7.980 1.00 84.88 73 LEU A O 1
ATOM 583 N N . TYR A 1 74 ? 23.642 4.295 -7.444 1.00 86.62 74 TYR A N 1
ATOM 584 C CA . TYR A 1 74 ? 23.944 3.005 -8.071 1.00 86.62 74 TYR A CA 1
ATOM 585 C C . TYR A 1 74 ? 22.849 2.606 -9.078 1.00 86.62 74 TYR A C 1
ATOM 587 O O . TYR A 1 74 ? 22.128 1.623 -8.871 1.00 86.62 74 TYR A O 1
ATOM 595 N N . PRO A 1 75 ? 22.636 3.379 -10.163 1.00 87.75 75 PRO A N 1
ATOM 596 C CA . PRO A 1 75 ? 21.571 3.117 -11.134 1.00 87.75 75 PRO A CA 1
ATOM 597 C C . PRO A 1 75 ? 21.765 1.811 -11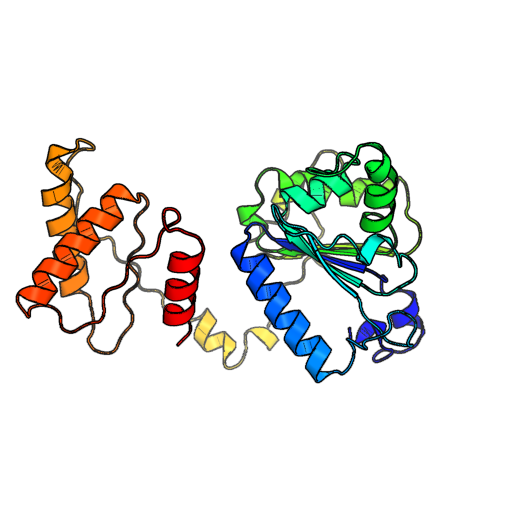.927 1.00 87.75 75 PRO A C 1
ATOM 599 O O . PRO A 1 75 ? 20.838 1.333 -12.585 1.00 87.75 75 PRO A O 1
ATOM 602 N N . GLU A 1 76 ? 22.952 1.228 -11.905 1.00 86.94 76 GLU A N 1
ATOM 603 C CA . GLU A 1 76 ? 23.248 -0.081 -12.471 1.00 86.94 76 GLU A CA 1
ATOM 604 C C . GLU A 1 76 ? 22.783 -1.243 -11.584 1.00 86.94 76 GLU A C 1
ATOM 606 O O . GLU A 1 76 ? 22.549 -2.334 -12.108 1.00 86.94 76 GLU A O 1
ATOM 611 N N . SER A 1 77 ? 22.596 -1.025 -10.285 1.00 87.06 77 SER A N 1
ATOM 612 C CA . SER A 1 77 ? 22.260 -2.085 -9.336 1.00 87.06 77 SER A CA 1
ATOM 613 C C . SER A 1 77 ? 20.770 -2.428 -9.341 1.00 87.06 77 SER A C 1
ATOM 615 O O . SER A 1 77 ? 19.907 -1.598 -9.648 1.00 87.06 77 SER A O 1
ATOM 617 N N . ASP A 1 78 ? 20.457 -3.678 -8.993 1.00 90.31 78 ASP A N 1
ATOM 618 C CA . ASP A 1 78 ? 19.077 -4.101 -8.766 1.00 90.31 78 ASP A CA 1
ATOM 619 C C . ASP A 1 78 ? 18.538 -3.422 -7.501 1.00 90.31 78 ASP A C 1
ATOM 621 O O . ASP A 1 78 ? 19.243 -3.296 -6.497 1.00 90.31 78 ASP A O 1
ATOM 625 N N . ALA A 1 79 ? 17.279 -2.983 -7.534 1.00 91.88 79 ALA A N 1
ATOM 626 C CA . ALA A 1 79 ? 16.698 -2.244 -6.419 1.00 91.88 79 ALA A CA 1
ATOM 627 C C . ALA A 1 79 ? 15.216 -2.552 -6.200 1.00 91.88 79 ALA A C 1
ATOM 629 O O . ALA A 1 79 ? 14.434 -2.696 -7.140 1.00 91.88 79 ALA A O 1
ATOM 630 N N . ILE A 1 80 ? 14.817 -2.583 -4.933 1.00 94.31 80 ILE A N 1
ATOM 631 C CA . ILE A 1 80 ? 13.428 -2.549 -4.493 1.00 94.31 80 ILE A CA 1
ATOM 632 C C . ILE A 1 80 ? 13.184 -1.178 -3.864 1.00 94.31 80 ILE A C 1
ATOM 634 O O . ILE A 1 80 ? 13.816 -0.802 -2.878 1.00 94.31 80 ILE A O 1
ATOM 638 N N . ILE A 1 81 ? 12.261 -0.430 -4.456 1.00 94.81 81 ILE A N 1
ATOM 639 C CA . ILE A 1 81 ? 11.906 0.933 -4.075 1.00 94.81 81 ILE A CA 1
ATOM 640 C C . ILE A 1 81 ? 10.492 0.891 -3.520 1.00 94.81 81 ILE A C 1
ATOM 642 O O . ILE A 1 81 ? 9.571 0.499 -4.228 1.00 94.81 81 ILE A O 1
ATOM 646 N N . ILE A 1 82 ? 10.294 1.291 -2.270 1.00 96.38 82 ILE A N 1
ATOM 647 C CA . ILE A 1 82 ? 8.977 1.239 -1.625 1.00 96.38 82 ILE A CA 1
ATOM 648 C C . ILE A 1 82 ? 8.607 2.650 -1.194 1.00 96.38 82 ILE A C 1
ATOM 650 O O . ILE A 1 82 ? 9.357 3.305 -0.476 1.00 96.38 82 ILE A O 1
ATOM 654 N N . GLY A 1 83 ? 7.464 3.163 -1.628 1.00 95.19 83 GLY A N 1
ATOM 655 C CA . GLY A 1 83 ? 7.141 4.560 -1.378 1.00 95.19 83 GLY A CA 1
ATOM 656 C C . GLY A 1 83 ? 5.664 4.876 -1.384 1.00 95.19 83 GLY A C 1
ATOM 657 O O . GLY A 1 83 ? 4.822 4.072 -1.783 1.00 95.19 83 GLY A O 1
ATOM 658 N N . THR A 1 84 ? 5.352 6.081 -0.914 1.00 95.00 84 THR A N 1
ATOM 659 C CA . THR A 1 84 ? 3.985 6.591 -0.976 1.00 95.00 84 THR A CA 1
ATOM 660 C C . THR A 1 84 ? 3.668 7.094 -2.379 1.00 95.00 84 THR A C 1
ATOM 662 O O . THR A 1 84 ? 4.547 7.623 -3.068 1.00 95.00 84 THR A O 1
ATOM 665 N N . GLN A 1 85 ? 2.398 6.994 -2.776 1.00 94.69 85 GLN A N 1
ATOM 666 C CA . GLN A 1 85 ? 1.930 7.444 -4.091 1.00 94.69 85 GLN A CA 1
ATOM 667 C C . GLN A 1 85 ? 2.379 8.863 -4.451 1.00 94.69 85 GLN A C 1
ATOM 669 O O . GLN A 1 85 ? 2.929 9.073 -5.528 1.00 94.69 85 GLN A O 1
ATOM 674 N N . ASP A 1 86 ? 2.266 9.817 -3.523 1.00 92.56 86 ASP A N 1
ATOM 675 C CA . ASP A 1 86 ? 2.620 11.212 -3.788 1.00 92.56 86 ASP A CA 1
ATOM 676 C C . ASP A 1 86 ? 4.114 11.376 -4.086 1.00 92.56 86 ASP A C 1
ATOM 678 O O . ASP A 1 86 ? 4.509 12.150 -4.958 1.00 92.56 86 ASP A O 1
ATOM 682 N N . MET A 1 87 ? 4.974 10.632 -3.386 1.00 93.75 87 MET A N 1
ATOM 683 C CA . MET A 1 87 ? 6.421 10.751 -3.558 1.00 93.75 87 MET A CA 1
ATOM 684 C C . MET A 1 87 ? 6.906 10.067 -4.830 1.00 93.75 87 MET A C 1
ATOM 686 O O . MET A 1 87 ? 7.795 10.596 -5.501 1.00 93.75 87 MET A O 1
ATOM 690 N N . LEU A 1 88 ? 6.339 8.906 -5.159 1.00 95.75 88 LEU A N 1
ATOM 691 C CA . LEU A 1 88 ? 6.724 8.130 -6.332 1.00 95.75 88 LEU A CA 1
ATOM 692 C C . LEU A 1 88 ? 6.142 8.719 -7.618 1.00 95.75 88 LEU A C 1
ATOM 694 O O . LEU A 1 88 ? 6.890 8.971 -8.562 1.00 95.75 88 LEU A O 1
ATOM 698 N N . LEU A 1 89 ? 4.838 9.008 -7.652 1.00 96.75 89 LEU A N 1
ATOM 699 C CA . LEU A 1 89 ? 4.186 9.542 -8.850 1.00 96.75 89 LEU A CA 1
ATOM 700 C C . LEU A 1 89 ? 4.683 10.949 -9.189 1.00 96.75 89 LEU A C 1
ATOM 702 O O . LEU A 1 89 ? 4.887 11.254 -10.359 1.00 96.75 89 LEU A O 1
ATOM 706 N N . SER A 1 90 ? 4.967 11.796 -8.193 1.00 95.81 90 SER A N 1
ATOM 707 C CA . SER A 1 90 ? 5.546 13.122 -8.461 1.00 95.81 90 SER A CA 1
ATOM 708 C C . SER A 1 90 ? 6.908 13.030 -9.154 1.00 95.81 90 SER A C 1
ATOM 710 O O . SER A 1 90 ? 7.179 13.777 -10.096 1.00 95.81 90 SER A O 1
ATOM 712 N N . ARG A 1 91 ? 7.757 12.073 -8.756 1.00 95.31 91 ARG A N 1
ATOM 713 C CA . ARG A 1 91 ? 9.017 11.793 -9.455 1.00 95.31 91 ARG A CA 1
ATOM 714 C C . ARG A 1 91 ? 8.732 11.266 -10.863 1.00 95.31 91 ARG A C 1
ATOM 716 O O . ARG A 1 91 ? 9.388 11.699 -11.809 1.00 95.31 91 ARG A O 1
ATOM 723 N N . ALA A 1 92 ? 7.737 10.387 -11.018 1.00 96.81 92 ALA A N 1
ATOM 724 C CA . ALA A 1 92 ? 7.382 9.789 -12.307 1.00 96.81 92 ALA A CA 1
ATOM 725 C C . ALA A 1 92 ? 6.787 10.808 -13.288 1.00 96.81 92 ALA A C 1
ATOM 727 O O . ALA A 1 92 ? 6.824 10.580 -14.489 1.00 96.81 92 ALA A O 1
ATOM 728 N N . LEU A 1 93 ? 6.319 11.953 -12.786 1.00 96.69 93 LEU A N 1
ATOM 729 C CA . LEU A 1 93 ? 5.855 13.114 -13.550 1.00 96.69 93 LEU A CA 1
ATOM 730 C C . LEU A 1 93 ? 6.942 14.181 -13.774 1.00 96.69 93 LEU A C 1
ATOM 732 O O . LEU A 1 93 ? 6.630 15.301 -14.178 1.00 96.69 93 LEU A O 1
ATOM 736 N N . ASN A 1 94 ? 8.212 13.874 -13.488 1.00 96.50 94 ASN A N 1
ATOM 737 C CA . ASN A 1 94 ? 9.330 14.818 -13.598 1.00 96.50 94 ASN A CA 1
ATOM 738 C C . ASN A 1 94 ? 9.138 16.079 -12.727 1.00 96.50 94 ASN A C 1
ATOM 740 O O . ASN A 1 94 ? 9.531 17.188 -13.093 1.00 96.50 94 ASN A O 1
ATOM 744 N N . ARG A 1 95 ? 8.487 15.913 -11.571 1.00 95.69 95 ARG A N 1
ATOM 745 C CA . ARG A 1 95 ? 8.167 16.961 -10.588 1.00 95.69 95 ARG A CA 1
ATOM 746 C C . ARG A 1 95 ? 8.347 16.435 -9.165 1.00 95.69 95 ARG A C 1
ATOM 748 O O . ARG A 1 95 ? 7.477 16.616 -8.319 1.00 95.69 95 ARG A O 1
ATOM 755 N N . GLY A 1 96 ? 9.466 15.752 -8.914 1.00 92.12 96 GLY A N 1
ATOM 756 C CA . GLY A 1 96 ? 9.717 15.026 -7.668 1.00 92.12 96 GLY A CA 1
ATOM 757 C C . GLY A 1 96 ? 9.482 15.879 -6.420 1.00 92.12 96 GLY A C 1
ATOM 758 O O . GLY A 1 96 ? 10.238 16.816 -6.142 1.00 92.12 96 GLY A O 1
ATOM 759 N N . TYR A 1 97 ? 8.446 15.543 -5.650 1.00 90.06 97 TYR A N 1
ATOM 760 C CA . TYR A 1 97 ? 8.112 16.260 -4.425 1.00 90.06 97 TYR A CA 1
ATOM 761 C C . TYR A 1 97 ? 9.228 16.094 -3.390 1.00 90.06 97 TYR A C 1
ATOM 763 O O . TYR A 1 97 ? 9.717 14.984 -3.162 1.00 90.06 97 TYR A O 1
ATOM 771 N N . GLY A 1 98 ? 9.631 17.205 -2.766 1.00 86.75 98 GLY A N 1
ATOM 772 C CA . GLY A 1 98 ? 10.714 17.222 -1.780 1.00 86.75 98 GLY A CA 1
ATOM 773 C C . GLY A 1 98 ? 12.116 17.024 -2.368 1.00 86.75 98 GLY A C 1
ATOM 774 O O . GLY A 1 98 ? 13.040 16.765 -1.609 1.00 86.75 98 GLY A O 1
ATOM 775 N N . THR A 1 99 ? 12.287 17.144 -3.691 1.00 87.56 99 THR A N 1
ATOM 776 C CA . THR A 1 99 ? 13.591 16.994 -4.364 1.00 87.56 99 THR A CA 1
ATOM 777 C C . THR A 1 99 ? 13.972 18.241 -5.150 1.00 87.56 99 THR A C 1
ATOM 779 O O . THR A 1 99 ? 13.112 19.016 -5.583 1.00 87.56 99 THR A O 1
ATOM 782 N N . SER A 1 100 ? 15.276 18.441 -5.348 1.00 90.25 100 SER A N 1
ATOM 783 C CA . SER A 1 100 ? 15.785 19.548 -6.156 1.00 90.25 100 SER A CA 1
ATOM 784 C C . SER A 1 100 ? 15.330 19.417 -7.610 1.00 90.25 100 SER A C 1
ATOM 786 O O . SER A 1 100 ? 15.373 18.331 -8.184 1.00 90.25 100 SER A O 1
ATOM 788 N N . ARG A 1 101 ? 14.989 20.544 -8.251 1.00 94.06 101 ARG A N 1
ATOM 789 C CA . ARG A 1 101 ? 14.606 20.580 -9.676 1.00 94.06 101 ARG A CA 1
ATOM 790 C C . ARG A 1 101 ? 15.661 19.967 -10.603 1.00 94.06 101 ARG A C 1
ATOM 792 O O . ARG A 1 101 ? 15.321 19.446 -11.656 1.00 94.06 101 ARG A O 1
ATOM 799 N N . PHE A 1 102 ? 16.931 20.024 -10.200 1.00 93.56 102 PHE A N 1
ATOM 800 C CA . PHE A 1 102 ? 18.050 19.463 -10.957 1.00 93.56 102 PHE A CA 1
ATOM 801 C C . PHE A 1 102 ? 18.071 17.929 -10.925 1.00 93.56 102 PHE A C 1
ATOM 803 O O . PHE A 1 102 ? 18.617 17.311 -11.831 1.00 93.56 102 PHE A O 1
ATOM 810 N N . GLN A 1 103 ? 17.450 17.309 -9.917 1.00 91.69 103 GLN A N 1
ATOM 811 C CA . GLN A 1 103 ? 17.334 15.854 -9.807 1.00 91.69 103 GLN A CA 1
ATOM 812 C C . GLN A 1 103 ? 16.102 15.300 -10.526 1.00 91.69 103 GLN A C 1
ATOM 814 O O . GLN A 1 103 ? 16.053 14.098 -10.779 1.00 91.69 103 GLN A O 1
ATOM 819 N N . TRP A 1 104 ? 15.110 16.132 -10.869 1.00 94.88 104 TRP A N 1
ATOM 820 C CA . TRP A 1 104 ? 13.863 15.646 -11.468 1.00 94.88 104 TRP A CA 1
ATOM 821 C C . TRP A 1 104 ? 14.085 14.802 -12.728 1.00 94.88 104 TRP A C 1
ATOM 823 O O . TRP A 1 104 ? 13.554 13.692 -12.748 1.00 94.88 104 TRP A O 1
ATOM 833 N N . PRO A 1 105 ? 14.908 15.220 -13.717 1.00 94.81 105 PRO A N 1
ATOM 834 C CA . PRO A 1 105 ? 15.095 14.424 -14.929 1.00 94.81 105 PRO A CA 1
ATOM 835 C C . PRO A 1 105 ? 15.743 13.069 -14.641 1.00 94.81 105 PRO A C 1
ATOM 837 O O . PRO A 1 105 ? 15.395 12.066 -15.260 1.00 94.81 105 PRO A O 1
ATOM 840 N N . PHE A 1 106 ? 16.658 13.032 -13.670 1.00 92.81 106 PHE A N 1
ATOM 841 C CA . PHE A 1 106 ? 17.335 11.810 -13.260 1.00 92.81 106 PHE A CA 1
ATOM 842 C C . PHE A 1 106 ? 16.358 10.830 -12.601 1.00 92.81 106 PHE A C 1
ATOM 844 O O . PHE A 1 106 ? 16.235 9.686 -13.033 1.00 92.81 106 PHE A O 1
ATOM 851 N N . LEU A 1 107 ? 15.600 11.301 -11.607 1.00 94.12 107 LEU A N 1
ATOM 852 C CA . LEU A 1 107 ? 14.598 10.495 -10.909 1.00 94.12 107 LEU A CA 1
ATOM 853 C C . LEU A 1 107 ? 13.510 10.005 -11.867 1.00 94.12 107 LEU A C 1
ATOM 855 O O . LEU A 1 107 ? 13.175 8.824 -11.849 1.00 94.12 107 LEU A O 1
ATOM 859 N N . PHE A 1 108 ? 13.011 10.890 -12.733 1.00 95.88 108 PHE A N 1
ATOM 860 C CA . PHE A 1 108 ? 12.057 10.562 -13.789 1.00 95.88 108 PHE A CA 1
ATOM 861 C C . PHE A 1 108 ? 12.582 9.449 -14.699 1.00 95.88 108 PHE A C 1
ATOM 863 O O . PHE A 1 108 ? 11.852 8.503 -14.993 1.00 95.88 108 PHE A O 1
ATOM 870 N N . GLY A 1 109 ? 13.848 9.541 -15.115 1.00 95.12 109 GLY A N 1
ATOM 871 C CA . GLY A 1 109 ? 14.504 8.523 -15.925 1.00 95.12 109 GLY A CA 1
ATOM 872 C C . GLY A 1 109 ? 14.562 7.174 -15.215 1.00 95.12 109 GLY A C 1
ATOM 873 O O . GLY A 1 109 ? 14.111 6.175 -15.772 1.00 95.12 109 GLY A O 1
ATOM 874 N N . LEU A 1 110 ? 15.057 7.132 -13.976 1.00 94.12 110 LEU A N 1
ATOM 875 C CA . LEU A 1 110 ? 15.262 5.862 -13.276 1.00 94.12 110 LEU A CA 1
ATOM 876 C C . LEU A 1 110 ? 13.968 5.107 -12.958 1.00 94.12 110 LEU A C 1
ATOM 878 O O . LEU A 1 110 ? 13.973 3.880 -12.958 1.00 94.12 110 LEU A O 1
ATOM 882 N N . ILE A 1 111 ? 12.873 5.811 -12.676 1.00 94.75 111 ILE A N 1
ATOM 883 C CA . ILE A 1 111 ? 11.610 5.170 -12.275 1.00 94.75 111 ILE A CA 1
ATOM 884 C C . ILE A 1 111 ? 10.653 4.916 -13.438 1.00 94.75 111 ILE A C 1
ATOM 886 O O . ILE A 1 111 ? 9.633 4.270 -13.235 1.00 94.75 111 ILE A O 1
ATOM 890 N N . ASN A 1 112 ? 10.946 5.410 -14.642 1.00 96.81 112 ASN A N 1
ATOM 891 C CA . ASN A 1 112 ? 10.167 5.087 -15.839 1.00 96.81 112 ASN A CA 1
ATOM 892 C C . ASN A 1 112 ? 10.869 4.076 -16.756 1.00 96.81 112 ASN A C 1
ATOM 894 O O . ASN A 1 112 ? 10.220 3.520 -17.636 1.00 96.81 112 ASN A O 1
ATOM 898 N N . ASN A 1 113 ? 12.159 3.803 -16.544 1.00 95.62 113 ASN A N 1
ATOM 899 C CA . ASN A 1 113 ? 12.956 2.898 -17.372 1.00 95.62 113 ASN A CA 1
ATOM 900 C C . ASN A 1 113 ? 13.440 1.686 -16.568 1.00 95.62 113 ASN A C 1
ATOM 902 O O . ASN A 1 113 ? 13.843 1.818 -15.412 1.00 95.62 113 ASN A O 1
ATOM 906 N N . ASP A 1 114 ? 13.429 0.515 -17.206 1.00 95.38 114 ASP A N 1
ATOM 907 C CA . ASP A 1 114 ? 13.874 -0.757 -16.624 1.00 95.38 114 ASP A CA 1
ATOM 908 C C . ASP A 1 114 ? 13.281 -1.027 -15.223 1.00 95.38 114 ASP A C 1
ATOM 910 O O . ASP A 1 114 ? 13.994 -1.308 -14.251 1.00 95.38 114 ASP A O 1
ATOM 914 N N . CYS A 1 115 ? 11.953 -0.890 -15.106 1.00 95.88 115 CYS A N 1
ATOM 915 C CA . CYS A 1 115 ? 11.226 -0.952 -13.839 1.00 95.88 115 CYS A CA 1
ATOM 916 C C . CYS A 1 115 ? 9.891 -1.720 -13.906 1.00 95.88 115 CYS A C 1
ATOM 918 O O . CYS A 1 115 ? 9.100 -1.581 -14.833 1.00 95.88 115 CYS A O 1
ATOM 920 N N . LEU A 1 116 ? 9.585 -2.484 -12.862 1.00 97.25 116 LEU A N 1
ATOM 921 C CA . LEU A 1 116 ? 8.268 -3.057 -12.612 1.00 97.25 116 LEU A CA 1
ATOM 922 C C . LEU A 1 116 ? 7.594 -2.268 -11.492 1.00 97.25 116 LEU A C 1
ATOM 924 O O . LEU A 1 116 ? 8.077 -2.274 -10.362 1.00 97.25 116 LEU A O 1
ATOM 928 N N . TRP A 1 117 ? 6.481 -1.610 -11.796 1.00 98.25 117 TRP A N 1
ATOM 929 C CA . TRP A 1 117 ? 5.646 -0.952 -10.800 1.00 98.25 117 TRP A CA 1
ATOM 930 C C . TRP A 1 117 ? 4.595 -1.914 -10.273 1.00 98.25 117 TRP A C 1
ATOM 932 O O . TRP A 1 117 ? 3.919 -2.587 -11.044 1.00 98.25 117 TRP A O 1
ATOM 942 N N . VAL A 1 118 ? 4.430 -1.926 -8.959 1.00 98.00 118 VAL A N 1
ATOM 943 C CA . VAL A 1 118 ? 3.318 -2.553 -8.261 1.00 98.00 118 VAL A CA 1
ATOM 944 C C . VAL A 1 118 ? 2.590 -1.450 -7.516 1.00 98.00 118 VAL A C 1
ATOM 946 O O . VAL A 1 118 ? 3.160 -0.800 -6.641 1.00 98.00 118 VAL A O 1
ATOM 949 N N . ILE A 1 119 ? 1.345 -1.210 -7.897 1.00 97.75 119 ILE A N 1
ATOM 950 C CA . ILE A 1 119 ? 0.483 -0.205 -7.288 1.00 97.75 119 ILE A CA 1
ATOM 951 C C . ILE A 1 119 ? -0.577 -0.957 -6.515 1.00 97.75 119 ILE A C 1
ATOM 953 O O . ILE A 1 119 ? -1.467 -1.563 -7.109 1.00 97.75 119 ILE A O 1
ATOM 957 N N . ASP A 1 120 ? -0.435 -0.951 -5.199 1.00 96.06 120 ASP A N 1
ATOM 958 C CA . ASP A 1 120 ? -1.284 -1.733 -4.314 1.00 96.06 120 ASP A CA 1
ATOM 959 C C . ASP A 1 120 ? -2.392 -0.876 -3.701 1.00 96.06 120 ASP A C 1
ATOM 961 O O . ASP A 1 120 ? -2.261 0.344 -3.565 1.00 96.06 120 ASP A O 1
ATOM 965 N N . GLU A 1 121 ? -3.498 -1.530 -3.355 1.00 94.81 121 GLU A N 1
ATOM 966 C CA . GLU A 1 121 ? -4.712 -0.915 -2.822 1.00 94.81 121 GLU A CA 1
ATOM 967 C C . GLU A 1 121 ? -5.223 0.243 -3.699 1.00 94.81 121 GLU A C 1
ATOM 969 O O . GLU A 1 121 ? -5.492 1.350 -3.216 1.00 94.81 121 GLU A O 1
ATOM 974 N N . ILE A 1 122 ? -5.367 0.007 -5.013 1.00 94.31 122 ILE A N 1
ATOM 975 C CA . ILE A 1 122 ? -5.707 1.064 -5.988 1.00 94.31 122 ILE A CA 1
ATOM 976 C C . ILE A 1 122 ? -7.003 1.822 -5.678 1.00 94.31 122 ILE A C 1
ATOM 978 O O . ILE A 1 122 ? -7.144 2.985 -6.051 1.00 94.31 122 ILE A O 1
ATOM 982 N N . GLN A 1 123 ? -7.936 1.206 -4.952 1.00 92.69 123 GLN A N 1
ATOM 983 C CA . GLN A 1 123 ? -9.169 1.846 -4.496 1.00 92.69 123 GLN A CA 1
ATOM 984 C C . GLN A 1 123 ? -8.923 3.003 -3.508 1.00 92.69 123 GLN A C 1
ATOM 986 O O . GLN A 1 123 ? -9.817 3.810 -3.267 1.00 92.69 123 GLN A O 1
ATOM 991 N N . LEU A 1 124 ? -7.713 3.109 -2.947 1.00 92.00 124 LEU A N 1
ATOM 992 C CA . LEU A 1 124 ? -7.282 4.179 -2.043 1.00 92.00 124 LEU A CA 1
ATOM 993 C C . LEU A 1 124 ? -6.383 5.228 -2.731 1.00 92.00 124 LEU A C 1
ATOM 995 O O . LEU A 1 124 ? -5.931 6.165 -2.072 1.00 92.00 124 LEU A O 1
ATOM 999 N N . MET A 1 125 ? -6.120 5.097 -4.037 1.00 90.69 125 MET A N 1
ATOM 1000 C CA . MET A 1 125 ? -5.175 5.954 -4.774 1.00 90.69 125 MET A CA 1
ATOM 1001 C C . MET A 1 125 ? -5.792 7.257 -5.311 1.00 90.69 125 MET A C 1
ATOM 1003 O O . MET A 1 125 ? -5.070 8.181 -5.673 1.00 90.69 125 MET A O 1
ATOM 1007 N N . GLY A 1 126 ? -7.121 7.375 -5.395 1.00 90.75 126 GLY A N 1
ATOM 1008 C CA . GLY A 1 126 ? -7.763 8.575 -5.950 1.00 90.75 126 GLY A CA 1
ATOM 1009 C C . GLY A 1 126 ? -7.219 8.940 -7.342 1.00 90.75 126 GLY A C 1
ATOM 1010 O O . GLY A 1 126 ? -7.216 8.111 -8.251 1.00 90.75 126 GLY A O 1
ATOM 1011 N N . SER A 1 127 ? -6.719 10.170 -7.514 1.00 92.81 127 SER A N 1
ATOM 1012 C CA . SER A 1 127 ? -6.109 10.626 -8.776 1.00 92.81 127 SER A CA 1
ATOM 1013 C C . SER A 1 127 ? -4.803 9.906 -9.135 1.00 92.81 127 SER A C 1
ATOM 1015 O O . SER A 1 127 ? -4.422 9.890 -10.310 1.00 92.81 127 SER A O 1
ATOM 1017 N N . GLY A 1 128 ? -4.130 9.280 -8.165 1.00 94.94 128 GLY A N 1
ATOM 1018 C CA . GLY A 1 128 ? -2.920 8.497 -8.398 1.00 94.94 128 GLY A CA 1
ATOM 1019 C C . GLY A 1 128 ? -3.163 7.302 -9.322 1.00 94.94 128 GLY A C 1
ATOM 1020 O O . GLY A 1 128 ? -2.295 6.967 -10.128 1.00 94.94 128 GLY A O 1
ATOM 1021 N N . LEU A 1 129 ? -4.372 6.726 -9.294 1.00 95.81 129 LEU A N 1
ATOM 1022 C CA . LEU A 1 129 ? -4.740 5.605 -10.158 1.00 95.81 129 LEU A CA 1
ATOM 1023 C C . LEU A 1 129 ? -4.744 6.012 -11.635 1.00 95.81 129 LEU A C 1
ATOM 1025 O O . LEU A 1 129 ? -3.989 5.450 -12.427 1.00 95.81 129 LEU A O 1
ATOM 1029 N N . ALA A 1 130 ? -5.522 7.037 -11.992 1.00 96.38 130 ALA A N 1
ATOM 1030 C CA . ALA A 1 130 ? -5.571 7.552 -13.361 1.00 96.38 130 ALA A CA 1
ATOM 1031 C C . ALA A 1 130 ? -4.187 8.028 -13.839 1.00 96.38 130 ALA A C 1
ATOM 1033 O O . ALA A 1 130 ? -3.772 7.708 -14.950 1.00 96.38 130 ALA A O 1
ATOM 1034 N N . THR A 1 131 ? -3.436 8.707 -12.963 1.00 97.25 131 THR A N 1
ATOM 1035 C CA . THR A 1 131 ? -2.056 9.137 -13.243 1.00 97.25 131 THR A CA 1
ATOM 1036 C C . THR A 1 131 ? -1.169 7.949 -13.613 1.00 97.25 131 THR A C 1
ATOM 1038 O O . THR A 1 131 ? -0.457 7.993 -14.613 1.00 97.25 131 THR A O 1
ATOM 1041 N N . SER A 1 132 ? -1.225 6.863 -12.838 1.00 97.69 132 SER A N 1
ATOM 1042 C CA . SER A 1 132 ? -0.424 5.671 -13.118 1.00 97.69 132 SER A CA 1
ATOM 1043 C C . SER A 1 132 ? -0.816 4.963 -14.416 1.00 97.69 132 SER A C 1
ATOM 1045 O O . SER A 1 132 ? 0.061 4.498 -15.140 1.00 97.69 132 SER A O 1
ATOM 1047 N N . ALA A 1 133 ? -2.109 4.936 -14.752 1.00 97.69 133 ALA A N 1
ATOM 1048 C CA . ALA A 1 133 ? -2.601 4.383 -16.010 1.00 97.69 133 ALA A CA 1
ATOM 1049 C C . ALA A 1 133 ? -2.091 5.185 -17.220 1.00 97.69 133 ALA A C 1
ATOM 1051 O O . ALA A 1 133 ? -1.611 4.603 -18.191 1.00 97.69 133 ALA A O 1
ATOM 1052 N N . GLN A 1 134 ? -2.110 6.519 -17.145 1.00 97.69 134 GLN A N 1
ATOM 1053 C CA . GLN A 1 134 ? -1.537 7.368 -18.197 1.00 97.69 134 GLN A CA 1
ATOM 1054 C C . GLN A 1 134 ? -0.017 7.208 -18.305 1.00 97.69 134 GLN A C 1
ATOM 1056 O O . GLN A 1 134 ? 0.507 7.121 -19.411 1.00 97.69 134 GLN A O 1
ATOM 1061 N N . LEU A 1 135 ? 0.700 7.107 -17.181 1.00 97.75 135 LEU A N 1
ATOM 1062 C CA . LEU A 1 135 ? 2.143 6.841 -17.196 1.00 97.75 135 LEU A CA 1
ATOM 1063 C C . LEU A 1 135 ? 2.471 5.499 -17.868 1.00 97.75 135 LEU A C 1
ATOM 1065 O O . LEU A 1 135 ? 3.417 5.431 -18.650 1.00 97.75 135 LEU A O 1
ATOM 1069 N N . GLU A 1 136 ? 1.681 4.447 -17.627 1.00 97.62 136 GLU A N 1
ATOM 1070 C CA . GLU A 1 136 ? 1.813 3.179 -18.355 1.00 97.62 136 GLU A CA 1
ATOM 1071 C C . GLU A 1 136 ? 1.634 3.375 -19.865 1.00 97.62 136 GLU A C 1
ATOM 1073 O O . GLU A 1 136 ? 2.463 2.909 -20.650 1.00 97.62 136 GLU A O 1
ATOM 1078 N N . ALA A 1 137 ? 0.581 4.086 -20.272 1.00 97.44 137 ALA A N 1
ATOM 1079 C CA . ALA A 1 137 ? 0.326 4.378 -21.677 1.00 97.44 137 ALA A CA 1
ATOM 1080 C C . ALA A 1 137 ? 1.485 5.152 -22.322 1.00 97.44 137 ALA A C 1
ATOM 1082 O O . ALA A 1 137 ? 1.944 4.777 -23.400 1.00 97.44 137 ALA A O 1
ATOM 1083 N N . PHE A 1 138 ? 2.030 6.159 -21.634 1.00 97.06 138 PHE A N 1
ATOM 1084 C CA . PHE A 1 138 ? 3.168 6.938 -22.124 1.00 97.06 138 PHE A CA 1
ATOM 1085 C C . PHE A 1 138 ? 4.450 6.118 -22.235 1.00 97.06 138 PHE A C 1
ATOM 1087 O O . PHE A 1 138 ? 5.181 6.265 -23.212 1.00 97.06 138 PHE A O 1
ATOM 1094 N N . ARG A 1 139 ? 4.724 5.211 -21.291 1.00 96.81 139 ARG A N 1
ATOM 1095 C CA . ARG A 1 139 ? 5.874 4.298 -21.409 1.00 96.81 139 ARG A CA 1
ATOM 1096 C C . ARG A 1 139 ? 5.742 3.374 -22.619 1.00 96.81 139 ARG A C 1
ATOM 1098 O O . ARG A 1 139 ? 6.740 3.113 -23.288 1.00 96.81 139 ARG A O 1
ATOM 1105 N N . LYS A 1 140 ? 4.523 2.930 -22.941 1.00 95.06 140 LYS A N 1
ATOM 1106 C CA . LYS A 1 140 ? 4.243 2.141 -24.150 1.00 95.06 140 LYS A CA 1
ATOM 1107 C C . LYS A 1 140 ? 4.370 2.970 -25.431 1.00 95.06 140 LYS A C 1
ATOM 1109 O O . LYS A 1 140 ? 4.952 2.484 -26.395 1.00 95.06 140 LYS A O 1
ATOM 1114 N N . SER A 1 141 ? 3.857 4.203 -25.453 1.00 96.00 141 SER A N 1
ATOM 1115 C CA . SER A 1 141 ? 3.824 5.033 -26.665 1.00 96.00 141 SER A CA 1
ATOM 1116 C C . SER A 1 141 ? 5.159 5.705 -26.986 1.00 96.00 141 SER A C 1
ATOM 1118 O O . SER A 1 141 ? 5.535 5.789 -28.151 1.00 96.00 141 SER A O 1
ATOM 1120 N N . PHE A 1 142 ? 5.876 6.200 -25.976 1.00 94.88 142 PHE A N 1
ATOM 1121 C CA . PHE A 1 142 ? 7.172 6.865 -26.160 1.00 94.88 142 PHE A CA 1
ATOM 1122 C C . PHE A 1 142 ? 8.336 5.874 -26.209 1.00 94.88 142 PHE A C 1
ATOM 1124 O O . PHE A 1 142 ? 9.406 6.205 -26.720 1.00 94.88 142 PHE A O 1
ATOM 1131 N N . GLY A 1 143 ? 8.123 4.660 -25.700 1.00 95.38 143 GLY A N 1
ATOM 1132 C CA . GLY A 1 143 ? 9.171 3.674 -25.498 1.00 95.38 143 GLY A CA 1
ATOM 1133 C C . GLY A 1 143 ? 10.013 3.967 -24.256 1.00 95.38 143 GLY A C 1
ATOM 1134 O O . GLY A 1 143 ? 10.053 5.077 -23.723 1.00 95.38 143 GLY A O 1
ATOM 1135 N N . VAL A 1 144 ? 10.703 2.931 -23.787 1.00 94.94 144 VAL A N 1
ATOM 1136 C CA . VAL A 1 144 ? 11.567 2.975 -22.604 1.00 94.94 144 VAL A CA 1
ATOM 1137 C C . VAL A 1 144 ? 12.878 2.254 -22.880 1.00 94.94 144 VAL A C 1
ATOM 1139 O O . VAL A 1 144 ? 12.975 1.388 -23.752 1.00 94.94 144 VAL A O 1
ATOM 1142 N N . ARG A 1 145 ? 13.905 2.575 -22.097 1.00 93.06 145 ARG A N 1
ATOM 1143 C CA . ARG A 1 145 ? 15.108 1.756 -22.002 1.00 93.06 145 ARG A CA 1
ATOM 1144 C C . ARG A 1 145 ? 14.840 0.576 -21.065 1.00 93.06 145 ARG A C 1
ATOM 1146 O O . ARG A 1 145 ? 14.434 0.775 -19.924 1.00 93.06 145 ARG A O 1
ATOM 1153 N N . GLY A 1 146 ? 15.121 -0.641 -21.529 1.00 91.38 146 GLY A N 1
ATOM 1154 C CA . GLY A 1 146 ? 14.840 -1.864 -20.769 1.00 91.38 146 GLY A CA 1
ATOM 1155 C C . GLY A 1 146 ? 13.361 -2.247 -20.833 1.00 91.38 146 GLY A C 1
ATOM 1156 O O . GLY A 1 146 ? 12.688 -1.943 -21.814 1.00 91.38 146 GLY A O 1
ATOM 1157 N N . SER A 1 147 ? 12.864 -2.923 -19.799 1.00 92.06 147 SER A N 1
ATOM 1158 C CA . SER A 1 147 ? 11.453 -3.318 -19.690 1.00 92.06 147 SER A CA 1
ATOM 1159 C C . SER A 1 147 ? 10.742 -2.456 -18.649 1.00 92.06 147 SER A C 1
ATOM 1161 O O . SER A 1 147 ? 11.269 -2.264 -17.554 1.00 92.06 147 SER A O 1
ATOM 1163 N N . ALA A 1 148 ? 9.559 -1.925 -18.969 1.00 95.19 148 ALA A N 1
ATOM 1164 C CA . ALA A 1 148 ? 8.744 -1.189 -18.007 1.00 95.19 148 ALA A CA 1
ATOM 1165 C C . ALA A 1 148 ? 7.292 -1.663 -18.026 1.00 95.19 148 ALA A C 1
ATOM 1167 O O . ALA A 1 148 ? 6.686 -1.739 -19.092 1.00 95.19 148 ALA A O 1
ATOM 1168 N N . GLN A 1 149 ? 6.751 -1.993 -16.853 1.00 94.81 149 GLN A N 1
ATOM 1169 C CA . GLN A 1 149 ? 5.382 -2.495 -16.698 1.00 94.81 149 GLN A CA 1
ATOM 1170 C C . GLN A 1 149 ? 4.758 -1.979 -15.399 1.00 94.81 149 GLN A C 1
ATOM 1172 O O . GLN A 1 149 ? 5.474 -1.694 -14.434 1.00 94.81 149 GLN A O 1
ATOM 1177 N N . THR A 1 150 ? 3.428 -1.887 -15.363 1.00 97.44 150 THR A N 1
ATOM 1178 C CA . THR A 1 150 ? 2.648 -1.614 -14.145 1.00 97.44 150 THR A CA 1
ATOM 1179 C C . THR A 1 150 ? 1.712 -2.771 -13.843 1.00 97.44 150 THR A C 1
ATOM 1181 O O . THR A 1 150 ? 1.006 -3.249 -14.725 1.00 97.44 150 THR A O 1
ATOM 1184 N N . ILE A 1 151 ? 1.684 -3.189 -12.583 1.00 97.19 151 ILE A N 1
ATOM 1185 C CA . ILE A 1 151 ? 0.705 -4.113 -12.023 1.00 97.19 151 ILE A CA 1
ATOM 1186 C C . ILE A 1 151 ? -0.137 -3.326 -11.023 1.00 97.19 151 ILE A C 1
ATOM 1188 O O . ILE A 1 151 ? 0.397 -2.735 -10.084 1.00 97.19 151 ILE A O 1
ATOM 1192 N N . TRP A 1 152 ? -1.451 -3.342 -11.216 1.00 97.31 152 TRP A N 1
ATOM 1193 C CA . TRP A 1 152 ? -2.421 -2.763 -10.291 1.00 97.31 152 TRP A CA 1
ATOM 1194 C C . TRP A 1 152 ? -3.044 -3.872 -9.448 1.00 97.31 152 TRP A C 1
ATOM 1196 O O . TRP A 1 152 ? -3.591 -4.829 -9.992 1.00 97.31 152 TRP A O 1
ATOM 1206 N N . MET A 1 153 ? -2.956 -3.751 -8.125 1.00 95.94 153 MET A N 1
ATOM 1207 C CA . MET A 1 153 ? -3.451 -4.741 -7.170 1.00 95.94 153 MET A CA 1
ATOM 1208 C C . MET A 1 153 ? -4.614 -4.178 -6.349 1.00 95.94 153 MET A C 1
ATOM 1210 O O . MET A 1 153 ? -4.612 -3.021 -5.925 1.00 95.94 153 MET A O 1
ATOM 1214 N N . SER A 1 154 ? -5.644 -4.999 -6.145 1.00 91.56 154 SER A N 1
ATOM 1215 C CA . SER A 1 154 ? -6.814 -4.643 -5.343 1.00 91.56 154 SER A CA 1
ATOM 1216 C C . SER A 1 154 ? -7.585 -5.878 -4.907 1.00 91.56 154 SER A C 1
ATOM 1218 O O . SER A 1 154 ? -7.668 -6.857 -5.648 1.00 91.56 154 SER A O 1
ATOM 1220 N N . ALA A 1 155 ? -8.246 -5.785 -3.755 1.00 86.50 155 ALA A N 1
ATOM 1221 C CA . ALA A 1 155 ? -9.255 -6.756 -3.343 1.00 86.50 155 ALA A CA 1
ATOM 1222 C C . ALA A 1 155 ? -10.599 -6.577 -4.082 1.00 86.50 155 ALA A C 1
ATOM 1224 O O . ALA A 1 155 ? -11.394 -7.513 -4.144 1.00 86.50 155 ALA A O 1
ATOM 1225 N N . THR A 1 156 ? -10.877 -5.380 -4.611 1.00 83.69 156 THR A N 1
ATOM 1226 C CA . THR A 1 156 ? -12.170 -5.005 -5.213 1.00 83.69 156 THR A CA 1
ATOM 1227 C C . THR A 1 156 ? -11.971 -4.120 -6.449 1.00 83.69 156 THR A C 1
ATOM 1229 O O . THR A 1 156 ? -12.578 -3.052 -6.544 1.00 83.69 156 THR A O 1
ATOM 1232 N N . ALA A 1 157 ? -11.076 -4.507 -7.363 1.00 82.94 157 ALA A N 1
ATOM 1233 C CA . ALA A 1 157 ? -10.826 -3.733 -8.581 1.00 82.94 157 ALA A CA 1
ATOM 1234 C C . ALA A 1 157 ? -11.970 -3.884 -9.587 1.00 82.94 157 ALA A C 1
ATOM 1236 O O . ALA A 1 157 ? -12.450 -4.987 -9.837 1.00 82.94 157 ALA A O 1
ATOM 1237 N N . GLU A 1 158 ? -12.320 -2.772 -10.223 1.00 89.69 158 GLU A N 1
ATOM 1238 C CA . GLU A 1 158 ? -13.114 -2.737 -11.446 1.00 89.69 158 GLU A CA 1
ATOM 1239 C C . GLU A 1 158 ? -12.191 -2.276 -12.589 1.00 89.69 158 GLU A C 1
ATOM 1241 O O . GLU A 1 158 ? -11.672 -1.155 -12.519 1.00 89.69 158 GLU A O 1
ATOM 1246 N N . PRO A 1 159 ? -11.950 -3.093 -13.634 1.00 91.62 159 PRO A N 1
ATOM 1247 C CA . PRO A 1 159 ? -11.054 -2.736 -14.739 1.00 91.62 159 PRO A CA 1
ATOM 1248 C C . PRO A 1 159 ? -11.362 -1.379 -15.381 1.00 91.62 159 PRO A C 1
ATOM 1250 O O . PRO A 1 159 ? -10.445 -0.667 -15.799 1.00 91.62 159 PRO A O 1
ATOM 1253 N N . ALA A 1 160 ? -12.636 -0.969 -15.412 1.00 93.94 160 ALA A N 1
ATOM 1254 C CA . ALA A 1 160 ? -13.033 0.327 -15.953 1.00 93.94 160 ALA A CA 1
ATOM 1255 C C . ALA A 1 160 ? -12.406 1.532 -15.221 1.00 93.94 160 ALA A C 1
ATOM 1257 O O . ALA A 1 160 ? -12.286 2.602 -15.820 1.00 93.94 160 ALA A O 1
ATOM 1258 N N . TRP A 1 161 ? -11.956 1.380 -13.968 1.00 94.44 161 TRP A N 1
ATOM 1259 C CA . TRP A 1 161 ? -11.260 2.439 -13.223 1.00 94.44 161 TRP A CA 1
ATOM 1260 C C . TRP A 1 161 ? -9.911 2.835 -13.833 1.00 94.44 161 TRP A C 1
ATOM 1262 O O . TRP A 1 161 ? -9.439 3.943 -13.591 1.00 94.44 161 TRP A O 1
ATOM 1272 N N . LEU A 1 162 ? -9.295 1.955 -14.628 1.00 95.88 162 LEU A N 1
ATOM 1273 C CA . LEU A 1 162 ? -8.029 2.224 -15.317 1.00 95.88 162 LEU A CA 1
ATOM 1274 C C . LEU A 1 162 ? -8.214 2.947 -16.656 1.00 95.88 162 LEU A C 1
ATOM 1276 O O . LEU A 1 162 ? -7.228 3.294 -17.307 1.00 95.88 162 LEU A O 1
ATOM 1280 N N . LYS A 1 163 ? -9.457 3.189 -17.086 1.00 97.00 163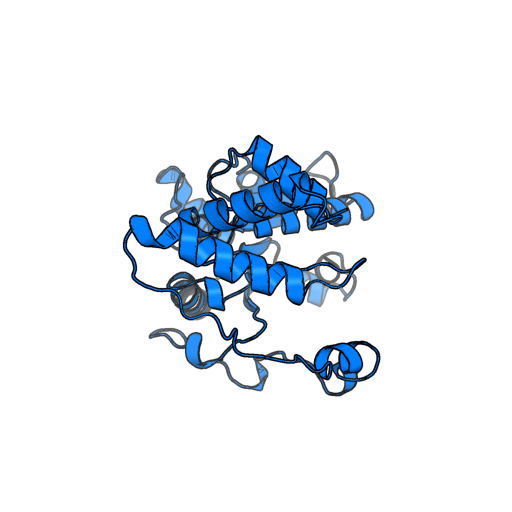 LYS A N 1
ATOM 1281 C CA . LYS A 1 163 ? -9.720 3.935 -18.314 1.00 97.00 163 LYS A CA 1
ATOM 1282 C C . LYS A 1 163 ? -9.324 5.398 -18.141 1.00 97.00 163 LYS A C 1
ATOM 1284 O O . LYS A 1 163 ? -9.846 6.099 -17.277 1.00 97.00 163 LYS A O 1
ATOM 1289 N N . THR A 1 164 ? -8.472 5.883 -19.030 1.00 97.06 164 THR A N 1
ATOM 1290 C CA . THR A 1 164 ? -8.131 7.301 -19.172 1.00 97.06 164 THR A CA 1
ATOM 1291 C C . THR A 1 164 ? -8.180 7.693 -20.649 1.00 97.06 164 THR A C 1
ATOM 1293 O O . THR A 1 164 ? -8.620 6.907 -21.489 1.00 97.06 164 THR A O 1
ATOM 1296 N N . VAL A 1 165 ? -7.774 8.920 -20.977 1.00 96.56 165 VAL A N 1
ATOM 1297 C CA . VAL A 1 165 ? -7.655 9.347 -22.379 1.00 96.56 165 VAL A CA 1
ATOM 1298 C C . VAL A 1 165 ? -6.549 8.582 -23.120 1.00 96.56 165 VAL A C 1
ATOM 1300 O O . VAL A 1 165 ? -6.713 8.293 -24.300 1.00 96.56 165 VAL A O 1
ATOM 1303 N N . ASP A 1 166 ? -5.481 8.188 -22.417 1.00 97.19 166 ASP A N 1
ATOM 1304 C CA . ASP A 1 166 ? -4.319 7.503 -23.002 1.00 97.19 166 ASP A CA 1
ATOM 1305 C C . ASP A 1 166 ? -4.309 5.988 -22.729 1.00 97.19 166 ASP A C 1
ATOM 1307 O O . ASP A 1 166 ? -3.626 5.233 -23.416 1.00 97.19 166 ASP A O 1
ATOM 1311 N N . HIS A 1 167 ? -5.061 5.526 -21.726 1.00 96.94 167 HIS A N 1
ATOM 1312 C CA . HIS A 1 167 ? -5.080 4.132 -21.282 1.00 96.94 167 HIS A CA 1
ATOM 1313 C C . HIS A 1 167 ? -6.474 3.522 -21.452 1.00 96.94 167 HIS A C 1
ATOM 1315 O O . HIS A 1 167 ? -7.448 3.987 -20.855 1.00 96.94 167 HIS A O 1
ATOM 1321 N N . SER A 1 168 ? -6.585 2.469 -22.261 1.00 95.75 168 SER A N 1
ATOM 1322 C CA . SER A 1 168 ? -7.840 1.739 -22.452 1.00 95.75 168 SER A CA 1
ATOM 1323 C C . SER A 1 168 ? -8.197 0.888 -21.230 1.00 95.75 168 SER A C 1
ATOM 1325 O O . SER A 1 168 ? -7.377 0.644 -20.349 1.00 95.75 168 SER A O 1
ATOM 1327 N N . ILE A 1 169 ? -9.440 0.407 -21.175 1.00 96.06 169 ILE A N 1
ATOM 1328 C CA . ILE A 1 169 ? -9.813 -0.632 -20.206 1.00 96.06 169 ILE A CA 1
ATOM 1329 C C . ILE A 1 169 ? -8.957 -1.879 -20.509 1.00 96.06 169 ILE A C 1
ATOM 1331 O O . ILE A 1 169 ? -8.849 -2.225 -21.689 1.00 96.06 169 ILE A O 1
ATOM 1335 N N . PRO A 1 170 ? -8.333 -2.524 -19.504 1.00 93.50 170 PRO A N 1
ATOM 1336 C CA . PRO A 1 170 ? -7.597 -3.770 -19.711 1.00 93.50 170 PRO A CA 1
ATOM 1337 C C . PRO A 1 170 ? -8.486 -4.869 -20.296 1.00 93.50 170 PRO A C 1
ATOM 1339 O O . PRO A 1 170 ? -9.671 -4.952 -19.957 1.00 93.50 170 PRO A O 1
ATOM 1342 N N . TYR A 1 171 ? -7.914 -5.728 -21.138 1.00 93.00 171 TYR A N 1
ATOM 1343 C CA . TYR A 1 171 ? -8.617 -6.916 -21.612 1.00 93.00 171 TYR A CA 1
ATOM 1344 C C . TYR A 1 171 ? -8.708 -7.967 -20.502 1.00 93.00 171 TYR A C 1
ATOM 1346 O O . TYR A 1 171 ? -7.919 -7.962 -19.558 1.00 93.00 171 TYR A O 1
ATOM 1354 N N . SER A 1 172 ? -9.668 -8.885 -20.608 1.00 89.06 172 SER A N 1
ATOM 1355 C CA . SER A 1 172 ? -9.895 -9.930 -19.601 1.00 89.06 172 SER A CA 1
ATOM 1356 C C . SER A 1 172 ? -8.662 -10.793 -19.328 1.00 89.06 172 SER A C 1
ATOM 1358 O O . SER A 1 172 ? -8.406 -11.161 -18.187 1.00 89.06 172 SER A O 1
ATOM 1360 N N . GLU A 1 173 ? -7.887 -11.088 -20.366 1.00 91.50 173 GLU A N 1
ATOM 1361 C CA . GLU A 1 173 ? -6.665 -11.888 -20.336 1.00 91.50 173 GLU A CA 1
ATOM 1362 C C . GLU A 1 173 ? -5.498 -11.193 -19.622 1.00 91.50 173 GLU A C 1
ATOM 1364 O O . GLU A 1 173 ? -4.601 -11.872 -19.122 1.00 91.50 173 GLU A O 1
ATOM 1369 N N . ASP A 1 174 ? -5.532 -9.861 -19.519 1.00 90.69 174 ASP A N 1
ATOM 1370 C CA . ASP A 1 174 ? -4.544 -9.071 -18.780 1.00 90.69 174 ASP A CA 1
ATOM 1371 C C . ASP A 1 174 ? -4.879 -8.990 -17.278 1.00 90.69 174 ASP A C 1
ATOM 1373 O O . ASP A 1 174 ? -4.060 -8.540 -16.471 1.00 90.69 174 ASP A O 1
ATOM 1377 N N . VAL A 1 175 ? -6.086 -9.413 -16.881 1.00 92.50 175 VAL A N 1
ATOM 1378 C CA . VAL A 1 175 ? -6.559 -9.352 -15.496 1.00 92.50 175 VAL A CA 1
ATOM 1379 C C . VAL A 1 175 ? -6.316 -10.689 -14.804 1.00 92.50 175 VAL A C 1
ATOM 1381 O O . VAL A 1 175 ? -7.017 -11.678 -15.011 1.00 92.50 175 VAL A O 1
ATOM 1384 N N . LEU A 1 176 ? -5.343 -10.697 -13.896 1.00 92.50 176 LEU A N 1
ATOM 1385 C CA . LEU A 1 176 ? -5.091 -11.841 -13.028 1.00 92.50 176 LEU A CA 1
ATOM 1386 C C . LEU A 1 176 ? -6.118 -11.873 -11.892 1.00 92.50 176 LEU A C 1
ATOM 1388 O O . LEU A 1 176 ? -6.201 -10.951 -11.081 1.00 92.50 176 LEU A O 1
ATOM 1392 N N . THR A 1 177 ? -6.880 -12.960 -11.814 1.00 90.88 177 THR A N 1
ATOM 1393 C CA . THR A 1 177 ? -7.817 -13.233 -10.718 1.00 90.88 177 THR A CA 1
ATOM 1394 C C . THR A 1 177 ? -7.553 -14.617 -10.137 1.00 90.88 177 THR A C 1
ATOM 1396 O O . THR A 1 177 ? -6.812 -15.410 -10.717 1.00 90.88 177 THR A O 1
ATOM 1399 N N . LEU A 1 178 ? -8.143 -14.911 -8.975 1.00 89.50 178 LEU A N 1
ATOM 1400 C CA . LEU A 1 178 ? -8.079 -16.257 -8.404 1.00 89.50 178 LEU A CA 1
ATOM 1401 C C . LEU A 1 178 ? -8.628 -17.275 -9.412 1.00 89.50 178 LEU A C 1
ATOM 1403 O O . LEU A 1 178 ? -9.694 -17.057 -9.995 1.00 89.50 178 LEU A O 1
ATOM 1407 N N . SER A 1 179 ? -7.924 -18.389 -9.572 1.00 89.38 179 SER A N 1
ATOM 1408 C CA . SER A 1 179 ? -8.370 -19.553 -10.337 1.00 89.38 179 SER A CA 1
ATOM 1409 C C . SER A 1 179 ? -9.340 -20.419 -9.524 1.00 89.38 179 SER A C 1
ATOM 1411 O O . SER A 1 179 ? -9.488 -20.253 -8.310 1.00 89.38 179 SER A O 1
ATOM 1413 N N . ASP A 1 180 ? -9.991 -21.386 -10.169 1.00 88.38 180 ASP A N 1
ATOM 1414 C CA . ASP A 1 180 ? -10.833 -22.363 -9.465 1.00 88.38 180 ASP A CA 1
ATOM 1415 C C . ASP A 1 180 ? -10.021 -23.247 -8.509 1.00 88.38 180 ASP A C 1
ATOM 1417 O O . ASP A 1 180 ? -10.496 -23.580 -7.423 1.00 88.38 180 ASP A O 1
ATOM 1421 N N . SER A 1 181 ? -8.764 -23.553 -8.854 1.00 87.56 181 SER A N 1
ATOM 1422 C CA . SER A 1 181 ? -7.847 -24.246 -7.946 1.00 87.56 181 SER A CA 1
ATOM 1423 C C . SER A 1 181 ? -7.525 -23.420 -6.703 1.00 87.56 181 SER A C 1
ATOM 1425 O O . SER A 1 181 ? -7.509 -23.979 -5.607 1.00 87.56 181 SER A O 1
ATOM 1427 N N . ASP A 1 182 ? -7.348 -22.100 -6.832 1.00 86.50 182 ASP A N 1
ATOM 1428 C CA . ASP A 1 182 ? -7.101 -21.228 -5.673 1.00 86.50 182 ASP A CA 1
ATOM 1429 C C . ASP A 1 182 ? -8.315 -21.183 -4.743 1.00 86.50 182 ASP A C 1
ATOM 1431 O O . ASP A 1 182 ? -8.179 -21.106 -3.523 1.00 86.50 182 ASP A O 1
ATOM 1435 N N . ARG A 1 183 ? -9.524 -21.269 -5.311 1.00 87.56 183 ARG A N 1
ATOM 1436 C CA . ARG A 1 183 ? -10.779 -21.310 -4.550 1.00 87.56 183 ARG A CA 1
ATOM 1437 C C . ARG A 1 183 ? -11.026 -22.645 -3.852 1.00 87.56 183 ARG A C 1
ATOM 1439 O O . ARG A 1 183 ? -12.018 -22.753 -3.139 1.00 87.56 183 ARG A O 1
ATOM 1446 N N . SER A 1 184 ? -10.148 -23.634 -4.006 1.00 86.31 184 SER A N 1
ATOM 1447 C CA . SER A 1 184 ? -10.216 -24.900 -3.277 1.00 86.31 184 SER A CA 1
ATOM 1448 C C . SER A 1 184 ? -9.417 -24.854 -1.958 1.00 86.31 184 SER A C 1
ATOM 1450 O O . SER A 1 184 ? -8.558 -24.000 -1.742 1.00 86.31 184 SER A O 1
ATOM 1452 N N . GLY A 1 185 ? -9.716 -25.754 -1.016 1.00 84.06 185 GLY A N 1
ATOM 1453 C CA . GLY A 1 185 ? -8.946 -25.897 0.228 1.00 84.06 185 GLY A CA 1
ATOM 1454 C C . GLY A 1 185 ? -9.215 -24.824 1.296 1.00 84.06 185 GLY A C 1
ATOM 1455 O O . GLY A 1 185 ? -10.350 -24.397 1.511 1.00 84.06 185 GLY A O 1
ATOM 1456 N N . SER A 1 186 ? -8.170 -24.416 2.024 1.00 86.38 186 SER A N 1
ATOM 1457 C CA . SER A 1 186 ? -8.298 -23.521 3.188 1.00 86.38 186 SER A CA 1
ATOM 1458 C C . SER A 1 186 ? -8.744 -22.100 2.821 1.00 86.38 186 SER A C 1
ATOM 1460 O O . SER A 1 186 ? -9.410 -21.442 3.624 1.00 86.38 186 SER A O 1
ATOM 1462 N N . LEU A 1 187 ? -8.439 -21.631 1.602 1.00 87.75 187 LEU A N 1
ATOM 1463 C CA . LEU A 1 187 ? -8.926 -20.343 1.107 1.00 87.75 187 LEU A CA 1
ATOM 1464 C C . LEU A 1 187 ? -10.444 -20.370 0.893 1.00 87.75 187 LEU A C 1
ATOM 1466 O O . LEU A 1 187 ? -11.111 -19.402 1.259 1.00 87.75 187 LEU A O 1
ATOM 1470 N N . SER A 1 188 ? -10.999 -21.490 0.408 1.00 88.62 188 SER A N 1
ATOM 1471 C CA . SER A 1 188 ? -12.449 -21.668 0.242 1.00 88.62 188 SER A CA 1
ATOM 1472 C C . SER A 1 188 ? -13.199 -21.348 1.527 1.00 88.62 188 SER A C 1
ATOM 1474 O O . SER A 1 188 ? -14.157 -20.587 1.494 1.00 88.62 188 SER A O 1
ATOM 1476 N N . GLN A 1 189 ? -12.737 -21.886 2.662 1.00 87.00 189 GLN A N 1
ATOM 1477 C CA . GLN A 1 189 ? -13.385 -21.693 3.962 1.00 87.00 189 GLN A CA 1
ATOM 1478 C C . GLN A 1 189 ? -13.435 -20.217 4.365 1.00 87.00 189 GLN A C 1
ATOM 1480 O O . GLN A 1 189 ? -14.423 -19.768 4.937 1.00 87.00 189 GLN A O 1
ATOM 1485 N N . ARG A 1 190 ? -12.381 -19.451 4.054 1.00 88.56 190 ARG A N 1
ATOM 1486 C CA . ARG A 1 190 ? -12.312 -18.011 4.343 1.00 88.56 190 ARG A CA 1
ATOM 1487 C C . ARG A 1 190 ? -13.169 -17.195 3.379 1.00 88.56 190 ARG A C 1
ATOM 1489 O O . ARG A 1 190 ? -13.814 -16.244 3.809 1.00 88.56 190 ARG A O 1
ATOM 1496 N N . LEU A 1 191 ? -13.184 -17.564 2.096 1.00 87.75 191 LEU A N 1
ATOM 1497 C CA . LEU A 1 191 ? -13.992 -16.901 1.069 1.00 87.75 191 LEU A CA 1
ATOM 1498 C C . LEU A 1 191 ? -15.491 -17.119 1.294 1.00 87.75 191 LEU A C 1
ATOM 1500 O O . LEU A 1 191 ? -16.270 -16.185 1.132 1.00 87.75 191 LEU A O 1
ATOM 1504 N N . SER A 1 192 ? -15.886 -18.327 1.701 1.00 87.62 192 SER A N 1
ATOM 1505 C CA . SER A 1 192 ? -17.278 -18.685 1.985 1.00 87.62 192 SER A CA 1
ATOM 1506 C C . SER A 1 192 ? -17.695 -18.416 3.433 1.00 87.62 192 SER A C 1
ATOM 1508 O O . SER A 1 192 ? -18.808 -18.770 3.818 1.00 87.62 192 SER A O 1
ATOM 1510 N N . ALA A 1 193 ? -16.817 -17.846 4.265 1.00 89.19 193 ALA A N 1
ATOM 1511 C CA . ALA A 1 193 ? -17.148 -17.535 5.647 1.00 89.19 193 ALA A CA 1
ATOM 1512 C C . ALA A 1 193 ? -18.277 -16.497 5.690 1.00 89.19 193 ALA A C 1
ATOM 1514 O O . ALA A 1 193 ? -18.146 -15.384 5.171 1.00 89.19 193 ALA A O 1
ATOM 1515 N N . ASN A 1 194 ? -19.386 -16.854 6.338 1.00 88.44 194 ASN A N 1
ATOM 1516 C CA . ASN A 1 194 ? -20.540 -15.973 6.458 1.00 88.44 194 ASN A CA 1
ATOM 1517 C C . ASN A 1 194 ? -20.180 -14.719 7.264 1.00 88.44 194 ASN A C 1
ATOM 1519 O O . ASN A 1 194 ? -19.894 -14.788 8.459 1.00 88.44 194 ASN A O 1
ATOM 1523 N N . LYS A 1 195 ? -20.243 -13.555 6.613 1.00 86.88 195 LYS A N 1
ATOM 1524 C CA . LYS A 1 195 ? -20.141 -12.250 7.274 1.00 86.88 195 LYS A CA 1
ATOM 1525 C C . LYS A 1 195 ? -21.542 -11.794 7.654 1.00 86.88 195 LYS A C 1
ATOM 1527 O O . LYS A 1 195 ? -22.285 -11.288 6.817 1.00 86.88 195 LYS A O 1
ATOM 1532 N N . ILE A 1 196 ? -21.912 -12.003 8.913 1.00 88.69 196 ILE A N 1
ATOM 1533 C CA . ILE A 1 196 ? -23.208 -11.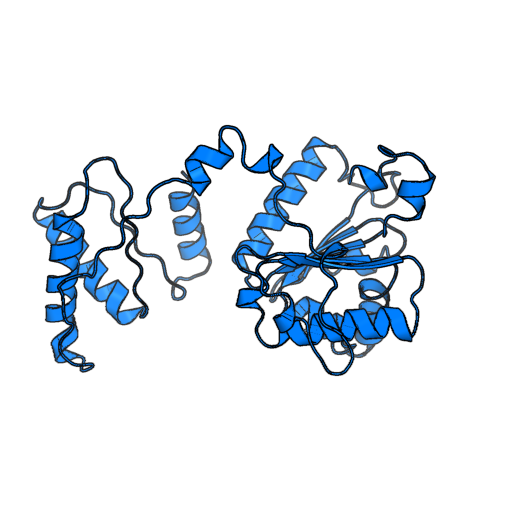561 9.428 1.00 88.69 196 ILE A CA 1
ATOM 1534 C C . ILE A 1 196 ? -23.167 -10.038 9.565 1.00 88.69 196 ILE A C 1
ATOM 1536 O O . ILE A 1 196 ? -22.441 -9.495 10.394 1.00 88.69 196 ILE A O 1
ATOM 1540 N N . LEU A 1 197 ? -23.942 -9.349 8.730 1.00 91.56 197 LEU A N 1
ATOM 1541 C CA . LEU A 1 197 ? -24.121 -7.905 8.807 1.00 91.56 197 LEU A CA 1
ATOM 1542 C C . LEU A 1 197 ? -25.442 -7.606 9.507 1.00 91.56 197 LEU A C 1
ATOM 1544 O O . LEU A 1 197 ? -26.510 -7.985 9.032 1.00 91.56 197 LEU A O 1
ATOM 1548 N N . GLN A 1 198 ? -25.362 -6.899 10.628 1.00 89.81 198 GLN A N 1
ATOM 1549 C CA . GLN A 1 198 ? -26.525 -6.425 11.367 1.00 89.81 198 GLN A CA 1
ATOM 1550 C C . GLN A 1 198 ? -26.464 -4.909 11.485 1.00 89.81 198 GLN A C 1
ATOM 1552 O O . GLN A 1 198 ? -25.422 -4.319 11.778 1.00 89.81 198 GLN A O 1
ATOM 1557 N N . ARG A 1 199 ? -27.602 -4.260 11.240 1.00 91.00 199 ARG A N 1
ATOM 1558 C CA . ARG A 1 199 ? -27.719 -2.821 11.444 1.00 91.00 199 ARG A CA 1
ATOM 1559 C C . ARG A 1 199 ? -27.737 -2.546 12.945 1.00 91.00 199 ARG A C 1
ATOM 1561 O O . ARG A 1 199 ? -28.622 -3.031 13.639 1.00 91.00 199 ARG A O 1
ATOM 1568 N N . CYS A 1 200 ? -26.807 -1.718 13.417 1.00 87.56 200 CYS A N 1
ATOM 1569 C CA . CYS A 1 200 ? -26.829 -1.238 14.795 1.00 87.56 200 CYS A CA 1
ATOM 1570 C C . CYS A 1 200 ? -28.140 -0.460 15.051 1.00 87.56 200 CYS A C 1
ATOM 1572 O O . CYS A 1 200 ? -28.450 0.459 14.279 1.00 87.56 200 CYS A O 1
ATOM 1574 N N . PRO A 1 201 ? -28.914 -0.800 16.100 1.00 87.31 201 PRO A N 1
ATOM 1575 C CA . PRO A 1 201 ? -30.205 -0.166 16.376 1.00 87.31 201 PRO A CA 1
ATOM 1576 C C . PRO A 1 201 ? -30.059 1.278 16.883 1.00 87.31 201 PRO A C 1
ATOM 1578 O O . PRO A 1 201 ? -31.031 2.035 16.916 1.00 87.31 201 PRO A O 1
ATOM 1581 N N . VAL A 1 202 ? -28.846 1.692 17.262 1.00 86.31 202 VAL A N 1
ATOM 1582 C CA . VAL A 1 202 ? -28.575 3.033 17.778 1.00 86.31 202 VAL A CA 1
ATOM 1583 C C . VAL A 1 202 ? -28.670 4.075 16.669 1.00 86.31 202 VAL A C 1
ATOM 1585 O O . VAL A 1 202 ? -27.815 4.182 15.791 1.00 86.31 202 VAL A O 1
ATOM 1588 N N . SER A 1 203 ? -29.686 4.928 16.781 1.00 84.12 203 SER A N 1
ATOM 1589 C CA . SER A 1 203 ? -29.735 6.202 16.070 1.00 84.12 203 SER A CA 1
ATOM 1590 C C . SER A 1 203 ? -29.035 7.285 16.894 1.00 84.12 203 SER A C 1
ATOM 1592 O O . SER A 1 203 ? -29.369 7.522 18.063 1.00 84.12 203 SER A O 1
ATOM 1594 N N . LEU A 1 204 ? -28.036 7.931 16.290 1.00 81.62 204 LEU A N 1
ATOM 1595 C CA . LEU A 1 204 ? -27.299 9.030 16.910 1.00 81.62 204 LEU A CA 1
ATOM 1596 C C . LEU A 1 204 ? -28.127 10.314 16.796 1.00 81.62 204 LEU A C 1
ATOM 1598 O O . LEU A 1 204 ? -28.482 10.745 15.701 1.00 81.62 204 LEU A O 1
ATOM 1602 N N . GLU A 1 205 ? -28.428 10.939 17.931 1.00 74.81 205 GLU A N 1
ATOM 1603 C CA . GLU A 1 205 ? -29.243 12.154 17.979 1.00 74.81 205 GLU A CA 1
ATOM 1604 C C . GLU A 1 205 ? -28.360 13.382 17.755 1.00 74.81 205 GLU A C 1
ATOM 1606 O O . GLU A 1 205 ? -27.475 13.647 18.565 1.00 74.81 205 GLU A O 1
ATOM 1611 N N . GLY A 1 206 ? -28.616 14.147 16.689 1.00 67.94 206 GLY A N 1
ATOM 1612 C CA . GLY A 1 206 ? -27.987 15.446 16.434 1.00 67.94 206 GLY A CA 1
ATOM 1613 C C . GLY A 1 206 ? -26.465 15.421 16.202 1.00 67.94 206 GLY A C 1
ATOM 1614 O O . GLY A 1 206 ? -25.719 14.567 16.672 1.00 67.94 206 GLY A O 1
ATOM 1615 N N . SER A 1 207 ? -25.958 16.414 15.471 1.00 64.50 207 SER A N 1
ATOM 1616 C CA . SER A 1 207 ? -24.512 16.617 15.267 1.00 64.50 207 SER A CA 1
ATOM 1617 C C . SER A 1 207 ? -23.877 17.549 16.308 1.00 64.50 207 SER A C 1
ATOM 1619 O O . SER A 1 207 ? -22.665 17.765 16.291 1.00 64.50 207 SER A O 1
ATOM 1621 N N . LYS A 1 208 ? -24.685 18.115 17.216 1.00 73.88 208 LYS A N 1
ATOM 1622 C CA . LYS A 1 208 ? -24.253 19.111 18.204 1.00 73.88 208 LYS A CA 1
ATOM 1623 C C . LYS A 1 208 ? -23.475 18.470 19.353 1.00 73.88 208 LYS A C 1
ATOM 1625 O O . LYS A 1 208 ? -23.776 17.368 19.802 1.00 73.88 208 LYS A O 1
ATOM 1630 N N . GLU A 1 209 ? -22.527 19.227 19.896 1.00 76.62 209 GLU A N 1
ATOM 1631 C CA . GLU A 1 209 ? -21.619 18.808 20.971 1.00 76.62 209 GLU A CA 1
ATOM 1632 C C . GLU A 1 209 ? -22.333 18.308 22.235 1.00 76.62 209 GLU A C 1
ATOM 1634 O O . GLU A 1 209 ? -21.912 17.316 22.822 1.00 76.62 209 GLU A O 1
ATOM 1639 N N . LYS A 1 210 ? -23.475 18.910 22.588 1.00 83.44 210 LYS A N 1
ATOM 1640 C CA . LYS A 1 210 ? -24.286 18.501 23.748 1.00 83.44 210 LYS A CA 1
ATOM 1641 C C . LYS A 1 210 ? -24.818 17.065 23.659 1.00 83.44 210 LYS A C 1
ATOM 1643 O O . LYS A 1 210 ? -25.070 16.455 24.691 1.00 83.44 210 LYS A O 1
ATOM 1648 N N . ALA A 1 211 ? -24.994 16.519 22.455 1.00 85.81 211 ALA A N 1
ATOM 1649 C CA . ALA A 1 211 ? -25.502 15.160 22.274 1.00 85.81 211 ALA A CA 1
ATOM 1650 C C . ALA A 1 211 ? -24.397 14.092 22.314 1.00 85.81 211 ALA A C 1
ATOM 1652 O O . ALA A 1 211 ? -24.694 12.900 22.391 1.00 85.81 211 ALA A O 1
ATOM 1653 N N . LEU A 1 212 ? -23.121 14.497 22.275 1.00 88.25 212 LEU A N 1
ATOM 1654 C CA . LEU A 1 212 ? -21.994 13.574 22.180 1.00 88.25 212 LEU A CA 1
ATOM 1655 C C . LEU A 1 212 ? -21.913 12.583 23.356 1.00 88.25 212 LEU A C 1
ATOM 1657 O O . LEU A 1 212 ? -21.792 11.394 23.067 1.00 88.25 212 LEU A O 1
ATOM 1661 N N . PRO A 1 213 ? -22.034 12.993 24.637 1.00 89.44 213 PRO A N 1
ATOM 1662 C CA . PRO A 1 213 ? -21.963 12.047 25.754 1.00 89.44 213 PRO A CA 1
ATOM 1663 C C . PRO A 1 213 ? -23.092 11.011 25.718 1.00 89.44 213 PRO A C 1
ATOM 1665 O O . PRO A 1 213 ? -22.856 9.821 25.907 1.00 89.44 213 PRO A O 1
ATOM 1668 N N . LYS A 1 214 ? -24.318 11.445 25.390 1.00 89.81 214 LYS A N 1
ATOM 1669 C CA . LYS A 1 214 ? -25.485 10.558 25.255 1.00 89.81 214 LYS A CA 1
ATOM 1670 C C . LYS A 1 214 ? -25.288 9.554 24.117 1.00 89.81 214 LYS A C 1
ATOM 1672 O O . LYS A 1 214 ? -25.543 8.366 24.286 1.00 89.81 214 LYS A O 1
ATOM 1677 N N . ASN A 1 215 ? -24.812 10.026 22.968 1.00 91.19 215 ASN A N 1
ATOM 1678 C CA . ASN A 1 215 ? -24.517 9.186 21.811 1.00 91.19 215 ASN A CA 1
ATOM 1679 C C . ASN A 1 215 ? -23.384 8.188 22.103 1.00 91.19 215 ASN A C 1
ATOM 1681 O O . ASN A 1 215 ? -23.485 7.029 21.710 1.00 91.19 215 ASN A O 1
ATOM 1685 N N . ALA A 1 216 ? -22.341 8.613 22.822 1.00 92.44 216 ALA A N 1
ATOM 1686 C CA . ALA A 1 216 ? -21.256 7.738 23.247 1.00 92.44 216 ALA A CA 1
ATOM 1687 C C . ALA A 1 216 ? -21.759 6.635 24.185 1.00 92.44 216 ALA A C 1
ATOM 1689 O O . ALA A 1 216 ? -21.489 5.471 23.927 1.00 92.44 216 ALA A O 1
ATOM 1690 N N . ALA A 1 217 ? -22.573 6.973 25.191 1.00 92.00 217 ALA A N 1
ATOM 1691 C CA . ALA A 1 217 ? -23.150 5.992 26.110 1.00 92.00 217 ALA A CA 1
ATOM 1692 C C . ALA A 1 217 ? -24.005 4.930 25.392 1.00 92.00 217 ALA A C 1
ATOM 1694 O O . ALA A 1 217 ? -23.884 3.744 25.693 1.00 92.00 217 ALA A O 1
ATOM 1695 N N . LYS A 1 218 ? -24.821 5.335 24.405 1.00 92.81 218 LYS A N 1
ATOM 1696 C CA . LYS A 1 218 ? -25.596 4.393 23.576 1.00 92.81 218 LYS A CA 1
ATOM 1697 C C . LYS A 1 218 ? -24.687 3.432 22.804 1.00 92.81 218 LYS A C 1
ATOM 1699 O O . LYS A 1 218 ? -24.924 2.233 22.816 1.00 92.81 218 LYS A O 1
ATOM 1704 N N . LEU A 1 219 ? -23.637 3.947 22.158 1.00 93.81 219 LEU A N 1
ATOM 1705 C CA . LEU A 1 219 ? -22.678 3.112 21.427 1.00 93.81 219 LEU A CA 1
ATOM 1706 C C . LEU A 1 219 ? -21.904 2.179 22.366 1.00 93.81 219 LEU A C 1
ATOM 1708 O O . LEU A 1 219 ? -21.723 1.011 22.048 1.00 93.81 219 LEU A O 1
ATOM 1712 N N . THR A 1 220 ? -21.481 2.668 23.532 1.00 94.75 220 THR A N 1
ATOM 1713 C CA . THR A 1 220 ? -20.803 1.864 24.556 1.00 94.75 220 THR A CA 1
ATOM 1714 C C . THR A 1 220 ? -21.667 0.690 25.010 1.00 94.75 220 THR A C 1
ATOM 1716 O O . THR A 1 220 ? -21.153 -0.418 25.125 1.00 94.75 220 THR A O 1
ATOM 1719 N N . TYR A 1 221 ? -22.972 0.895 25.207 1.00 93.81 221 TYR A N 1
ATOM 1720 C CA . TYR A 1 221 ? -23.895 -0.191 25.547 1.00 93.81 221 TYR A CA 1
ATOM 1721 C C . TYR A 1 221 ? -23.944 -1.279 24.462 1.00 93.81 221 TYR A C 1
ATOM 1723 O O . TYR A 1 221 ? -23.832 -2.465 24.773 1.00 93.81 221 TYR A O 1
ATOM 1731 N N . GLU A 1 222 ? -24.047 -0.893 23.188 1.00 94.31 222 GLU A N 1
ATOM 1732 C CA . GLU A 1 222 ? -24.030 -1.847 22.069 1.00 94.31 222 GLU A CA 1
ATOM 1733 C C . GLU A 1 222 ? -22.710 -2.620 21.995 1.00 94.31 222 GLU A C 1
ATOM 1735 O O . GLU A 1 222 ? -22.712 -3.834 21.812 1.00 94.31 222 GLU A O 1
ATOM 1740 N N . VAL A 1 223 ? -21.579 -1.938 22.194 1.00 94.38 223 VAL A N 1
ATOM 1741 C CA . VAL A 1 223 ? -20.256 -2.578 22.188 1.00 94.38 223 VAL A CA 1
ATOM 1742 C C . VAL A 1 223 ? -20.138 -3.602 23.316 1.00 94.38 223 VAL A C 1
ATOM 1744 O O . VAL A 1 223 ? -19.701 -4.720 23.069 1.00 94.38 223 VAL A O 1
ATOM 1747 N N . ILE A 1 224 ? -20.545 -3.251 24.540 1.00 93.81 224 ILE A N 1
ATOM 1748 C CA . ILE A 1 224 ? -20.467 -4.161 25.693 1.00 93.81 224 ILE A CA 1
ATOM 1749 C C . ILE A 1 224 ? -21.408 -5.356 25.510 1.00 93.81 224 ILE A C 1
ATOM 1751 O O . ILE A 1 224 ? -21.012 -6.483 25.787 1.00 93.81 224 ILE A O 1
ATOM 1755 N N . SER A 1 225 ? -22.635 -5.125 25.035 1.00 93.25 225 SER A N 1
ATOM 1756 C CA . SER A 1 225 ? -23.641 -6.185 24.867 1.00 93.25 225 SER A CA 1
ATOM 1757 C C . SER A 1 225 ? -23.291 -7.199 23.777 1.00 93.25 225 SER A C 1
ATOM 1759 O O . SER A 1 225 ? -23.687 -8.356 23.890 1.00 93.25 225 SER A O 1
ATOM 1761 N N . HIS A 1 226 ? -22.532 -6.794 22.754 1.00 92.81 226 HIS A N 1
ATOM 1762 C CA . HIS A 1 226 ? -22.104 -7.679 21.666 1.00 92.81 226 HIS A CA 1
ATOM 1763 C C . HIS A 1 226 ? -20.689 -8.240 21.849 1.00 92.81 226 HIS A C 1
ATOM 1765 O O . HIS A 1 226 ? -20.286 -9.132 21.100 1.00 92.81 226 HIS A O 1
ATOM 1771 N N . HIS A 1 227 ? -19.914 -7.732 22.808 1.00 93.56 227 HIS A N 1
ATOM 1772 C CA . HIS A 1 227 ? -18.578 -8.250 23.066 1.00 93.56 227 HIS A CA 1
ATOM 1773 C C . HIS A 1 227 ? -18.647 -9.669 23.641 1.00 93.56 227 HIS A C 1
ATOM 1775 O O . HIS A 1 227 ? -19.305 -9.921 24.651 1.00 93.56 227 HIS A O 1
ATOM 1781 N N . VAL A 1 228 ? -17.901 -10.589 23.030 1.00 93.12 228 VAL A N 1
ATOM 1782 C CA . VAL A 1 228 ? -17.755 -11.963 23.518 1.00 93.12 228 VAL A CA 1
ATOM 1783 C C . VAL A 1 228 ? -16.419 -12.087 24.262 1.00 93.12 228 VAL A C 1
ATOM 1785 O O . VAL A 1 228 ? -15.375 -11.802 23.666 1.00 93.12 228 VAL A O 1
ATOM 1788 N N . PRO A 1 229 ? -16.404 -12.521 25.538 1.00 92.81 229 PRO A N 1
ATOM 1789 C CA . PRO A 1 229 ? -15.164 -12.702 26.289 1.00 92.81 229 PRO A CA 1
ATOM 1790 C C . PRO A 1 229 ? -14.161 -13.603 25.558 1.00 92.81 229 PRO A C 1
ATOM 1792 O O . PRO A 1 229 ? -14.529 -14.645 25.021 1.00 92.81 229 PRO A O 1
ATOM 1795 N N . GLY A 1 230 ? -12.887 -13.202 25.550 1.00 91.31 230 GLY A N 1
ATOM 1796 C CA . GLY A 1 230 ? -11.820 -13.925 24.846 1.00 91.31 230 GLY A CA 1
ATOM 1797 C C . GLY A 1 230 ? -11.761 -13.670 23.335 1.00 91.31 230 GLY A C 1
ATOM 1798 O O . GLY A 1 230 ? -10.960 -14.301 22.653 1.00 91.31 230 GLY A O 1
ATOM 1799 N N . THR A 1 231 ? -12.577 -12.754 22.803 1.00 93.00 231 THR A N 1
ATOM 1800 C CA . THR A 1 231 ? -12.551 -12.360 21.384 1.00 93.00 231 THR A CA 1
ATOM 1801 C C . THR A 1 231 ? -12.125 -10.903 21.201 1.00 93.00 231 THR A C 1
ATOM 1803 O O . THR A 1 231 ? -12.194 -10.098 22.130 1.00 93.00 231 THR A O 1
ATOM 1806 N N . LEU A 1 232 ? -11.702 -10.545 19.986 1.00 92.56 232 LEU A N 1
ATOM 1807 C CA . LEU A 1 232 ? -11.434 -9.159 19.604 1.00 92.56 232 LEU A CA 1
ATOM 1808 C C . LEU A 1 232 ? -12.715 -8.489 19.088 1.00 92.56 232 LEU A C 1
ATOM 1810 O O . LEU A 1 232 ? -13.350 -8.979 18.156 1.00 92.56 232 LEU A O 1
ATOM 1814 N N . THR A 1 233 ? -13.049 -7.316 19.628 1.00 93.62 233 THR A N 1
ATOM 1815 C CA . THR A 1 233 ? -14.106 -6.448 19.089 1.00 93.62 233 THR A CA 1
ATOM 1816 C C . THR A 1 233 ? -13.491 -5.183 18.504 1.00 93.62 233 THR A C 1
ATOM 1818 O O . THR A 1 233 ? -12.910 -4.377 19.228 1.00 93.62 233 THR A O 1
ATOM 1821 N N . LEU A 1 234 ? -13.643 -4.985 17.192 1.00 94.56 234 LEU A N 1
ATOM 1822 C CA . LEU A 1 234 ? -13.189 -3.776 16.504 1.00 94.56 234 LEU A CA 1
ATOM 1823 C C . LEU A 1 234 ? -14.339 -2.773 16.361 1.00 94.56 234 LEU A C 1
ATOM 1825 O O . LEU A 1 234 ? -15.359 -3.072 15.743 1.00 94.56 234 LEU A O 1
ATOM 1829 N N . VAL A 1 235 ? -14.155 -1.560 16.888 1.00 94.25 235 VAL A N 1
ATOM 1830 C CA . VAL A 1 235 ? -15.152 -0.479 16.822 1.00 94.25 235 VAL A CA 1
ATOM 1831 C C . VAL A 1 235 ? -14.623 0.655 15.947 1.00 94.25 235 VAL A C 1
ATOM 1833 O O . VAL A 1 235 ? -13.764 1.431 16.362 1.00 94.25 235 VAL A O 1
ATOM 1836 N N . ILE A 1 236 ? -15.142 0.768 14.722 1.00 94.12 236 ILE A N 1
ATOM 1837 C CA . ILE A 1 236 ? -14.715 1.791 13.757 1.00 94.12 236 ILE A CA 1
ATOM 1838 C C . ILE A 1 236 ? -15.650 2.998 13.840 1.00 94.12 236 ILE A C 1
ATOM 1840 O O . ILE A 1 236 ? -16.845 2.903 13.568 1.00 94.12 236 ILE A O 1
ATOM 1844 N N . ILE A 1 237 ? -15.094 4.161 14.187 1.00 92.38 237 ILE A N 1
ATOM 1845 C CA . ILE A 1 237 ? -15.836 5.419 14.305 1.00 92.38 237 ILE A CA 1
ATOM 1846 C C . ILE A 1 237 ? -15.215 6.457 13.372 1.00 92.38 237 ILE A C 1
ATOM 1848 O O . ILE A 1 237 ? -14.025 6.750 13.440 1.00 92.38 237 ILE A O 1
ATOM 1852 N N . ASN A 1 238 ? -16.042 7.081 12.534 1.00 90.56 238 ASN A N 1
ATOM 1853 C CA . ASN A 1 238 ? -15.610 8.023 11.495 1.00 90.56 238 ASN A CA 1
ATOM 1854 C C . ASN A 1 238 ? -15.115 9.395 12.006 1.00 90.56 238 ASN A C 1
ATOM 1856 O O . ASN A 1 238 ? -14.869 10.301 11.214 1.00 90.56 238 ASN A O 1
ATOM 1860 N N . SER A 1 239 ? -15.009 9.595 13.321 1.00 90.19 239 SER A N 1
ATOM 1861 C CA . SER A 1 239 ? -14.594 10.861 13.925 1.00 90.19 239 SER A CA 1
ATOM 1862 C C . SER A 1 239 ? -13.763 10.623 15.174 1.00 90.19 239 SER A C 1
ATOM 1864 O O . SER A 1 239 ? -14.218 9.972 16.113 1.00 90.19 239 SER A O 1
ATOM 1866 N N . VAL A 1 240 ? -12.591 11.261 15.229 1.00 92.94 240 VAL A N 1
ATOM 1867 C CA . VAL A 1 240 ? -11.694 11.213 16.394 1.00 92.94 240 VAL A CA 1
ATOM 1868 C C . VAL A 1 240 ? -12.402 11.679 17.666 1.00 92.94 240 VAL A C 1
ATOM 1870 O O . VAL A 1 240 ? -12.291 11.039 18.704 1.00 92.94 240 VAL A O 1
ATOM 1873 N N . LYS A 1 241 ? -13.188 12.762 17.588 1.00 92.06 241 LYS A N 1
ATOM 1874 C CA . LYS A 1 241 ? -13.919 13.297 18.745 1.00 92.06 241 LYS A CA 1
ATOM 1875 C C . LYS A 1 241 ? -14.921 12.280 19.301 1.00 92.06 241 LYS A C 1
ATOM 1877 O O . LYS A 1 241 ? -15.003 12.104 20.511 1.00 92.06 241 LYS A O 1
ATOM 1882 N N . LYS A 1 242 ? -15.657 11.595 18.418 1.00 91.81 242 LYS A N 1
ATOM 1883 C CA . LYS A 1 242 ? -16.611 10.549 18.812 1.00 91.81 242 LYS A CA 1
ATOM 1884 C C . LYS A 1 242 ? -15.907 9.313 19.364 1.00 91.81 242 LYS A C 1
ATOM 1886 O O . LYS A 1 242 ? -16.344 8.789 20.380 1.00 91.81 242 LYS A O 1
ATOM 1891 N N . ALA A 1 243 ? -14.810 8.897 18.735 1.00 94.88 243 ALA A N 1
ATOM 1892 C CA . ALA A 1 243 ? -14.014 7.763 19.188 1.00 94.88 243 ALA A CA 1
ATOM 1893 C C . ALA A 1 243 ? -13.470 7.980 20.607 1.00 94.88 243 ALA A C 1
ATOM 1895 O O . ALA A 1 243 ? -13.603 7.096 21.445 1.00 94.88 243 ALA A O 1
ATOM 1896 N N . LYS A 1 244 ? -12.956 9.184 20.905 1.00 95.44 244 LYS A N 1
ATOM 1897 C CA . LYS A 1 244 ? -12.521 9.556 22.259 1.00 95.44 244 LYS A CA 1
ATOM 1898 C C . LYS A 1 244 ? -13.654 9.468 23.283 1.00 95.44 244 LYS A C 1
ATOM 1900 O O . LYS A 1 244 ? -13.471 8.841 24.315 1.00 95.44 244 LYS A O 1
ATOM 1905 N N . ALA A 1 245 ? -14.829 10.018 22.973 1.00 95.06 245 ALA A N 1
ATOM 1906 C CA . ALA A 1 245 ? -15.970 9.974 23.890 1.00 95.06 245 ALA A CA 1
ATOM 1907 C C . ALA A 1 245 ? -16.457 8.538 24.169 1.00 95.06 245 ALA A C 1
ATOM 1909 O O . ALA A 1 245 ? -16.786 8.208 25.304 1.00 95.06 245 ALA A O 1
ATOM 1910 N N . VAL A 1 246 ? -16.486 7.671 23.149 1.00 95.50 246 VAL A N 1
ATOM 1911 C CA . VAL A 1 246 ? -16.828 6.246 23.321 1.00 95.50 246 VAL A CA 1
ATOM 1912 C C . VAL A 1 246 ? -15.754 5.518 24.130 1.00 95.50 246 VAL A C 1
ATOM 1914 O O . VAL A 1 246 ? -16.089 4.724 25.004 1.00 95.50 246 VAL A O 1
ATOM 1917 N N . PHE A 1 247 ? -14.475 5.807 23.883 1.00 96.62 247 PHE A N 1
ATOM 1918 C CA . PHE A 1 247 ? -13.363 5.234 24.639 1.00 96.62 247 PHE A CA 1
ATOM 1919 C C . PHE A 1 247 ? -13.400 5.630 26.119 1.00 96.62 247 PHE A C 1
ATOM 1921 O O . PHE A 1 247 ? -13.307 4.758 26.975 1.00 96.62 247 PHE A O 1
ATOM 1928 N N . GLU A 1 248 ? -13.600 6.912 26.432 1.00 96.50 248 GLU A N 1
ATOM 1929 C CA . GLU A 1 248 ? -13.753 7.402 27.810 1.00 96.50 248 GLU A CA 1
ATOM 1930 C C . GLU A 1 248 ? -14.941 6.725 28.511 1.00 96.50 248 GLU A C 1
ATOM 1932 O O . GLU A 1 248 ? -14.822 6.272 29.649 1.00 96.50 248 GLU A O 1
ATOM 1937 N N . ALA A 1 249 ? -16.071 6.568 27.813 1.00 96.00 249 ALA A N 1
ATOM 1938 C CA . ALA A 1 249 ? -17.224 5.848 28.344 1.00 96.00 249 ALA A CA 1
ATOM 1939 C C . ALA A 1 249 ? -16.926 4.356 28.590 1.00 96.00 249 ALA A C 1
ATOM 1941 O O . ALA A 1 249 ? -17.332 3.821 29.621 1.00 96.00 249 ALA A O 1
ATOM 1942 N N . LEU A 1 250 ? -16.197 3.680 27.695 1.00 96.44 250 LEU A N 1
ATOM 1943 C CA . LEU A 1 250 ? -15.756 2.294 27.895 1.00 96.44 250 LEU A CA 1
ATOM 1944 C C . LEU A 1 250 ? -14.807 2.175 29.102 1.00 96.44 250 LEU A C 1
ATOM 1946 O O . LEU A 1 250 ? -15.000 1.291 29.933 1.00 96.44 250 LEU A O 1
ATOM 1950 N N . GLN A 1 251 ? -13.844 3.089 29.257 1.00 96.44 251 GLN A N 1
ATOM 1951 C CA . GLN A 1 251 ? -12.938 3.108 30.414 1.00 96.44 251 GLN A CA 1
ATOM 1952 C C . GLN A 1 251 ? -13.697 3.298 31.734 1.00 96.44 251 GLN A C 1
ATOM 1954 O O . GLN A 1 251 ? -13.492 2.535 32.673 1.00 96.44 251 GLN A O 1
ATOM 1959 N N . ALA A 1 252 ? -14.668 4.213 31.784 1.00 95.12 252 ALA A N 1
ATOM 1960 C CA . ALA A 1 252 ? -15.500 4.400 32.973 1.00 95.12 252 ALA A CA 1
ATOM 1961 C C . ALA A 1 252 ? -16.325 3.145 33.337 1.00 95.12 252 ALA A C 1
ATOM 1963 O O . ALA A 1 252 ? -16.586 2.887 34.510 1.00 95.12 252 ALA A O 1
ATOM 1964 N N . ASN A 1 253 ? -16.749 2.341 32.351 1.00 94.31 253 ASN A N 1
ATOM 1965 C CA . ASN A 1 253 ? -17.409 1.050 32.605 1.00 94.31 253 ASN A CA 1
ATOM 1966 C C . ASN A 1 253 ? -16.404 -0.011 33.095 1.00 94.31 253 ASN A C 1
ATOM 1968 O O . ASN A 1 253 ? -16.746 -0.840 33.941 1.00 94.31 253 ASN A O 1
ATOM 1972 N N . LYS A 1 254 ? -15.155 0.029 32.616 1.00 94.25 254 LYS A N 1
ATOM 1973 C CA . LYS A 1 254 ? -14.063 -0.822 33.113 1.00 94.25 254 LYS A CA 1
ATOM 1974 C C . LYS A 1 254 ? -13.727 -0.526 34.575 1.00 94.25 254 LYS A C 1
ATOM 1976 O O . LYS A 1 254 ? -13.647 -1.459 35.366 1.00 94.25 254 LYS A O 1
ATOM 1981 N N . GLU A 1 255 ? -13.627 0.746 34.960 1.00 94.31 255 GLU A N 1
ATOM 1982 C CA . GLU A 1 255 ? -13.413 1.169 36.356 1.00 94.31 255 GLU A CA 1
ATOM 1983 C C . GLU A 1 255 ? -14.537 0.697 37.292 1.00 94.31 255 GLU A C 1
ATOM 1985 O O . GLU A 1 255 ? -14.291 0.341 38.441 1.00 94.31 255 GLU A O 1
ATOM 1990 N N . LYS A 1 256 ? -15.772 0.615 36.781 1.00 93.44 256 LYS A N 1
ATOM 1991 C CA . LYS A 1 256 ? -16.933 0.055 37.494 1.00 93.44 256 LYS A CA 1
ATOM 1992 C C . LYS A 1 256 ? -16.971 -1.479 37.517 1.00 93.44 256 LYS A C 1
ATOM 1994 O O . LYS A 1 256 ? -17.939 -2.051 38.013 1.00 93.44 256 LYS A O 1
ATOM 1999 N N . GLY A 1 257 ? -15.973 -2.156 36.949 1.00 91.19 257 GLY A N 1
ATOM 2000 C CA . GLY A 1 257 ? -15.903 -3.618 36.871 1.00 91.19 257 GLY A CA 1
ATOM 2001 C C . GLY A 1 257 ? -16.864 -4.255 35.860 1.00 91.19 257 GLY A C 1
ATOM 2002 O O . GLY A 1 257 ? -17.030 -5.473 35.863 1.00 91.19 257 GLY A O 1
ATOM 2003 N N . GLN A 1 258 ? -17.496 -3.461 34.990 1.00 88.69 258 GLN A N 1
ATOM 2004 C CA . GLN A 1 258 ? -18.469 -3.939 33.997 1.00 88.69 258 GLN A CA 1
ATOM 2005 C C . GLN A 1 258 ? -17.793 -4.478 32.728 1.00 88.69 258 GLN A C 1
ATOM 2007 O O . GLN A 1 258 ? -18.406 -5.221 31.968 1.00 88.69 258 GLN A O 1
ATOM 2012 N N . ILE A 1 259 ? -16.522 -4.129 32.510 1.00 90.75 259 ILE A N 1
ATOM 2013 C CA . ILE A 1 259 ? -15.699 -4.621 31.404 1.00 90.75 259 ILE A CA 1
ATOM 2014 C C . ILE A 1 259 ? -14.419 -5.213 31.981 1.00 90.75 259 ILE A C 1
ATOM 2016 O O . ILE A 1 259 ? -13.695 -4.541 32.709 1.00 90.75 259 ILE A O 1
ATOM 2020 N N . LYS A 1 260 ? -14.120 -6.462 31.617 1.00 89.75 260 LYS A N 1
ATOM 2021 C CA . LYS A 1 260 ? -12.848 -7.125 31.953 1.00 89.75 260 LYS A CA 1
ATOM 2022 C C . LYS A 1 260 ? -11.832 -7.095 30.809 1.00 89.75 260 LYS A C 1
ATOM 2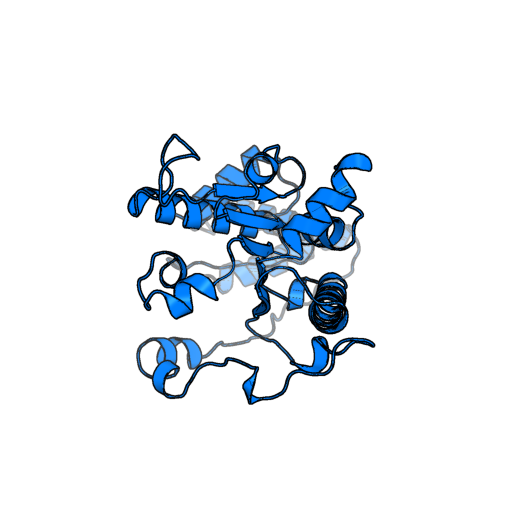024 O O . LYS A 1 260 ? -10.665 -7.387 31.033 1.00 89.75 260 LYS A O 1
ATOM 2029 N N . ALA A 1 261 ? -12.270 -6.740 29.602 1.00 90.50 261 ALA A N 1
ATOM 2030 C CA . ALA A 1 261 ? -11.421 -6.679 28.423 1.00 90.50 261 ALA A CA 1
ATOM 2031 C C . ALA A 1 261 ? -10.378 -5.550 28.503 1.00 90.50 261 ALA A C 1
ATOM 2033 O O . ALA A 1 261 ? -10.548 -4.522 29.177 1.00 90.50 261 ALA A O 1
ATOM 2034 N N . GLU A 1 262 ? -9.284 -5.733 27.773 1.00 92.75 262 GLU A N 1
ATOM 2035 C CA . GLU A 1 262 ? -8.386 -4.639 27.433 1.00 92.75 262 GLU A CA 1
ATOM 2036 C C . GLU A 1 262 ? -9.067 -3.712 26.425 1.00 92.75 262 GLU A C 1
ATOM 2038 O O . GLU A 1 262 ? -9.782 -4.153 25.527 1.00 92.75 262 GLU A O 1
ATOM 2043 N N . ILE A 1 263 ? -8.904 -2.404 26.625 1.00 94.75 263 ILE A N 1
ATOM 2044 C CA . ILE A 1 263 ? -9.544 -1.380 25.801 1.00 94.75 263 ILE A CA 1
ATOM 2045 C C . ILE A 1 263 ? -8.437 -0.475 25.292 1.00 94.75 263 ILE A C 1
ATOM 2047 O O . ILE A 1 263 ? -7.682 0.094 26.080 1.00 94.75 263 ILE A O 1
ATOM 2051 N N . MET A 1 264 ? -8.391 -0.298 23.979 1.00 94.62 264 MET A N 1
ATOM 2052 C CA . MET A 1 264 ? -7.389 0.511 23.305 1.00 94.62 264 MET A CA 1
ATOM 2053 C C . MET A 1 264 ? -8.058 1.458 22.309 1.00 94.62 264 MET A C 1
ATOM 2055 O O . MET A 1 264 ? -9.076 1.129 21.699 1.00 94.62 264 MET A O 1
ATOM 2059 N N . LEU A 1 265 ? -7.479 2.649 22.149 1.00 94.94 265 LEU A N 1
ATOM 2060 C CA . LEU A 1 265 ? -7.924 3.661 21.195 1.00 94.94 265 LEU A CA 1
ATOM 2061 C C . LEU A 1 265 ? -6.825 3.924 20.173 1.00 94.94 265 LEU A C 1
ATOM 2063 O O . LEU A 1 265 ? -5.708 4.275 20.539 1.00 94.94 265 LEU A O 1
ATOM 2067 N N . VAL A 1 266 ? -7.173 3.844 18.890 1.00 92.75 266 VAL A N 1
ATOM 2068 C CA . VAL A 1 266 ? -6.249 4.121 17.786 1.00 92.75 266 VAL A CA 1
ATOM 2069 C C . VAL A 1 266 ? -6.855 5.168 16.857 1.00 92.75 266 VAL A C 1
ATOM 2071 O O . VAL A 1 266 ? -7.985 5.030 16.392 1.00 92.75 266 VAL A O 1
ATOM 2074 N N . HIS A 1 267 ? -6.108 6.241 16.586 1.00 91.81 267 HIS A N 1
ATOM 2075 C CA . HIS A 1 267 ? -6.479 7.277 15.617 1.00 91.81 267 HIS A CA 1
ATOM 2076 C C . HIS A 1 267 ? -5.263 8.097 15.156 1.00 91.81 267 HIS A C 1
ATOM 2078 O O . HIS A 1 267 ? -4.209 8.081 15.782 1.00 91.81 267 HIS A O 1
ATOM 2084 N N . SER A 1 268 ? -5.409 8.907 14.106 1.00 83.88 268 SER A N 1
ATOM 2085 C CA . SER A 1 268 ? -4.299 9.676 13.515 1.00 83.88 268 SER A CA 1
ATOM 2086 C C . SER A 1 268 ? -3.692 10.776 14.401 1.00 83.88 268 SER A C 1
ATOM 2088 O O . SER A 1 268 ? -2.608 11.253 14.088 1.00 83.88 268 SER A O 1
ATOM 2090 N N . ARG A 1 269 ? -4.352 11.191 15.493 1.00 89.19 269 ARG A N 1
ATOM 2091 C CA . ARG A 1 269 ? -3.916 12.308 16.362 1.00 89.19 269 ARG A CA 1
ATOM 2092 C C . ARG A 1 269 ? -2.975 11.920 17.519 1.00 89.19 269 ARG A C 1
ATOM 2094 O O . ARG A 1 269 ? -2.901 12.661 18.492 1.00 89.19 269 ARG A O 1
ATOM 2101 N N . PHE A 1 270 ? -2.294 10.778 17.435 1.00 89.12 270 PHE A N 1
ATOM 2102 C CA . PHE A 1 270 ? -1.219 10.413 18.369 1.00 89.12 270 PHE A CA 1
ATOM 2103 C C . PHE A 1 270 ? 0.132 10.929 17.874 1.00 89.12 270 PHE A C 1
ATOM 2105 O O . PHE A 1 270 ? 0.345 11.052 16.663 1.00 89.12 270 PHE A O 1
ATOM 2112 N N . ARG A 1 271 ? 1.065 11.203 18.793 1.00 88.38 271 ARG A N 1
ATOM 2113 C CA . ARG A 1 271 ? 2.461 11.461 18.414 1.00 88.38 271 ARG A CA 1
ATOM 2114 C C . ARG A 1 271 ? 3.071 10.190 17.823 1.00 88.38 271 ARG A C 1
ATOM 2116 O O . ARG A 1 271 ? 2.632 9.084 18.126 1.00 88.38 271 ARG A O 1
ATOM 2123 N N . ALA A 1 272 ? 4.106 10.340 16.994 1.00 83.38 272 ALA A N 1
ATOM 2124 C CA . ALA A 1 272 ? 4.718 9.213 16.285 1.00 83.38 272 ALA A CA 1
ATOM 2125 C C . ALA A 1 272 ? 5.159 8.080 17.232 1.00 83.38 272 ALA A C 1
ATOM 2127 O O . ALA A 1 272 ? 4.883 6.917 16.954 1.00 83.38 272 ALA A O 1
ATOM 2128 N N . TYR A 1 273 ? 5.772 8.428 18.369 1.00 87.81 273 TYR A N 1
ATOM 2129 C CA . TYR A 1 273 ? 6.192 7.456 19.381 1.00 87.81 273 TYR A CA 1
ATOM 2130 C C . TYR A 1 273 ? 5.003 6.705 20.004 1.00 87.81 273 TYR A C 1
ATOM 2132 O O . TYR A 1 273 ? 4.985 5.481 20.002 1.00 87.81 273 TYR A O 1
ATOM 2140 N N . GLU A 1 274 ? 3.966 7.422 20.446 1.00 89.88 274 GLU A N 1
ATOM 2141 C CA . GLU A 1 274 ? 2.754 6.823 21.030 1.00 89.88 274 GLU A CA 1
ATOM 2142 C C . GLU A 1 274 ? 2.047 5.897 20.032 1.00 89.88 274 GLU A C 1
ATOM 2144 O O . GLU A 1 274 ? 1.641 4.789 20.372 1.00 89.88 274 GLU A O 1
ATOM 2149 N N . ARG A 1 275 ? 1.945 6.331 18.768 1.00 85.50 275 ARG A N 1
ATOM 2150 C CA . ARG A 1 275 ? 1.356 5.530 17.691 1.00 85.50 275 ARG A CA 1
ATOM 2151 C C . ARG A 1 275 ? 2.151 4.253 17.431 1.00 85.50 275 ARG A C 1
ATOM 2153 O O . ARG A 1 275 ? 1.544 3.224 17.155 1.00 85.50 275 ARG A O 1
ATOM 2160 N N . LYS A 1 276 ? 3.483 4.316 17.513 1.00 84.12 276 LYS A N 1
ATOM 2161 C CA . LYS A 1 276 ? 4.351 3.146 17.362 1.00 84.12 276 LYS A CA 1
ATOM 2162 C C . LYS A 1 276 ? 4.070 2.115 18.459 1.00 84.12 276 LYS A C 1
ATOM 2164 O O . LYS A 1 276 ? 3.794 0.971 18.125 1.00 84.12 276 LYS A O 1
ATOM 2169 N N . CYS A 1 277 ? 4.036 2.534 19.725 1.00 88.44 277 CYS A N 1
ATOM 2170 C CA . CYS A 1 277 ? 3.731 1.636 20.844 1.00 88.44 277 CYS A CA 1
ATOM 2171 C C . CYS A 1 277 ? 2.341 0.987 20.715 1.00 88.44 277 CYS A C 1
ATOM 2173 O O . CYS A 1 277 ? 2.200 -0.209 20.947 1.00 88.44 277 CYS A O 1
ATOM 2175 N N . LEU A 1 278 ? 1.322 1.746 20.292 1.00 88.00 278 LEU A N 1
ATOM 2176 C CA . LEU A 1 278 ? -0.023 1.202 20.047 1.00 88.00 278 LEU A CA 1
ATOM 2177 C C . LEU A 1 278 ? -0.040 0.160 18.919 1.00 88.00 278 LEU A C 1
ATOM 2179 O O . LEU A 1 278 ? -0.728 -0.852 19.017 1.00 88.00 278 LEU A O 1
ATOM 2183 N N . ASN A 1 279 ? 0.711 0.397 17.841 1.00 83.75 279 ASN A N 1
ATOM 2184 C CA . ASN A 1 279 ? 0.807 -0.559 16.739 1.00 83.75 279 ASN A CA 1
ATOM 2185 C C . ASN A 1 279 ? 1.519 -1.851 17.164 1.00 83.75 279 ASN A C 1
ATOM 2187 O O . ASN A 1 279 ? 1.099 -2.923 16.749 1.00 83.75 279 ASN A O 1
ATOM 2191 N N . GLU A 1 280 ? 2.561 -1.759 17.995 1.00 85.81 280 GLU A N 1
ATOM 2192 C CA . GLU A 1 280 ? 3.265 -2.931 18.531 1.00 85.81 280 GLU A CA 1
ATOM 2193 C C . GLU A 1 280 ? 2.340 -3.790 19.406 1.00 85.81 280 GLU A C 1
ATOM 2195 O O . GLU A 1 280 ? 2.349 -5.013 19.284 1.00 85.81 280 GLU A O 1
ATOM 2200 N N . GLN A 1 281 ? 1.485 -3.157 20.218 1.00 85.69 281 GLN A N 1
ATOM 2201 C CA . GLN A 1 281 ? 0.468 -3.846 21.023 1.00 85.69 281 GLN A CA 1
ATOM 2202 C C . GLN A 1 281 ? -0.602 -4.546 20.173 1.00 85.69 281 GLN A C 1
ATOM 2204 O O . GLN A 1 281 ? -1.093 -5.594 20.568 1.00 85.69 281 GLN A O 1
ATOM 2209 N N . LEU A 1 282 ? -0.959 -4.001 19.004 1.00 80.50 282 LEU A N 1
ATOM 2210 C CA . LEU A 1 282 ? -1.922 -4.626 18.083 1.00 80.50 282 LEU A CA 1
ATOM 2211 C C . LEU A 1 282 ? -1.406 -5.904 17.413 1.00 80.50 282 LEU A C 1
ATOM 2213 O O . LEU A 1 282 ? -2.207 -6.694 16.920 1.00 80.50 282 LEU A O 1
ATOM 2217 N N . THR A 1 283 ? -0.086 -6.045 17.302 1.00 69.62 283 THR A N 1
ATOM 2218 C CA . THR A 1 283 ? 0.566 -7.159 16.599 1.00 69.62 283 THR A CA 1
ATOM 2219 C C . THR A 1 283 ? 0.971 -8.322 17.506 1.00 69.62 283 THR A C 1
ATOM 2221 O O . THR A 1 283 ? 1.460 -9.324 16.984 1.00 69.62 283 THR A O 1
ATOM 2224 N N . GLN A 1 284 ? 0.798 -8.184 18.826 1.00 55.31 284 GLN A N 1
ATOM 2225 C CA . GLN A 1 284 ? 1.017 -9.238 19.827 1.00 55.31 284 GLN A CA 1
ATOM 2226 C C . GLN A 1 284 ? -0.252 -10.066 20.031 1.00 55.31 284 GLN A C 1
ATOM 2228 O O . GLN A 1 284 ? -0.105 -11.296 20.202 1.00 55.31 284 GLN A O 1
#

Radius of gyration: 23.63 Å; chains: 1; bounding box: 60×46×64 Å

pLDDT: mean 89.73, std 7.71, range [54.88, 98.25]

Sequence (284 aa):
MWRRMGGMGSEVQQKTPRRLIYCLPMRTLVEQTYSNVQYYLQNLSLQSANPDQPGYIGLCTIMGGSNSDDWVLYPESDAIIIGTQDMLLSRALNRGYGTSRFQWPFLFGLINNDCLWVIDEIQLMGSGLATSAQLEAFRKSFGVRGSAQTIWMSATAEPAWLKTVDHSIPYSEDVLTLSDSDRSGSLSQRLSANKILQRCPVSLEGSKEKALPKNAAKLTYEVISHHVPGTLTLVIINSVKKAKAVFEALQANKEKGQIKAEIMLVHSRFRAYERKCLNEQLTQ

Foldseek 3Di:
DCQCVQVPHDVSNQQQFLEEEEEEADPVVLVVVLVVVVVVCVVVVQCDPDQPDPNNEAEEEFEPPDDDPVCLVCLVHRYYYGYYLLQLLCLCVLNHPPDDNVCSVSSNQSDLARYEYEYEALVSCVVSLQSVLQSQLCCVPVPHHRDYYYDYYHPDDDQCSSDDPRHHRDDPVVDDDDDPVNCDDPVVCVVPPDDDDDDDPDDQPDPDPVSLLVSLLSVLVVQLVPDDPPDDDDDDDPDPVSQVSNQVNNVVCVVVVSDPDDGDGDDPPDDPVVNVVSVVVVVD